Protein 3CZ1 (pdb70)

Nearest PDB structures (foldseek):
  3cz2-assembly1_A  TM=1.005E+00  e=1.741E-18  Apis mellifera
  3d77-assembly1_A  TM=8.834E-01  e=4.240E-16  Apis mellifera
  2h8v-assembly1_A  TM=8.726E-01  e=9.152E-16  Apis mellifera
  3d78-assembly2_A  TM=8.636E-01  e=1.421E-15  Apis mellifera
  3d78-assembly1_B  TM=8.725E-01  e=6.992E-15  Apis mellifera

Organism: Apis mellifera (NCBI:txid7460)

Foldseek 3Di:
DDDDDDDDDLLVVQLVVLLVVLVADPVLVVCVVVLHDDQDRSNLVSVVSSCVSQPQDDPFQAGDLVSVLVPDDPVCNVVSVVQCVVQDDFDDDGNSRSSVSSSVSSCVSPVPDDDDD/DDDDDDDVLVVQLVVLLVVQVADPVLVVCVVVVHADLDRSNLSSVLSSCVVQVQADPQLFGPVVSVLVVDDPVCNVVSVVLCVQQPPFDDDGNSRSSSSSSVSSCVSCVPDDDDD

Solvent-accessible surface area: 11689 Å² total; per-residue (Å²): 190,119,103,97,16,109,63,45,60,11,15,51,82,3,58,63,67,0,56,92,101,64,58,7,71,98,66,33,9,64,65,7,44,135,6,89,20,74,87,90,92,28,3,2,20,1,18,13,11,8,41,68,6,9,25,11,5,52,100,122,2,90,27,56,48,119,10,20,24,33,4,5,6,95,120,12,58,138,103,9,106,78,17,9,56,144,11,29,125,28,81,35,95,76,57,20,20,54,2,37,57,16,7,88,36,19,34,146,33,5,88,75,11,18,46,18,38,184,108,28,112,63,19,63,18,16,53,50,0,41,50,49,1,34,97,108,64,60,12,73,102,70,33,12,67,70,18,51,137,0,57,18,72,85,89,84,42,4,1,18,9,18,30,16,16,39,78,10,5,32,5,7,65,102,97,0,74,24,61,69,118,29,23,20,28,20,34,32,122,153,51,45,144,104,13,90,54,14,16,62,138,13,36,124,19,78,32,101,76,38,16,28,41,4,34,59,11,12,65,33,39,18,123,36,8,81,82,32,16,67,19,27

Radius of gyration: 18.13 Å; Cα contacts (8 Å, |Δi|>4): 332; chains: 2; bounding box: 36×42×51 Å

InterPro domains:
  IPR006170 Pheromone/general odorant binding protein [PF01395] (35-135)
  IPR006170 Pheromone/general odorant binding protein [SM00708] (41-137)
  IPR036728 Pheromone/general odorant binding protein superfamily [G3DSA:1.10.238.20] (30-144)
  IPR036728 Pheromone/general odorant binding protein superfamily [SSF47565] (29-143)

Structure (mmCIF, N/CA/C/O backbone):
data_3CZ1
#
_entry.id   3CZ1
#
_cell.length_a   35.413
_cell.length_b   75.652
_cell.length_c   84.101
_cell.angle_alpha   90.00
_cell.angle_beta   90.00
_cell.angle_gamma   90.00
#
_symmetry.space_group_name_H-M   'P 21 21 21'
#
loop_
_entity.id
_entity.type
_entity.pdbx_description
1 polymer 'Pheromone-binding protein ASP1'
2 non-polymer N-BUTYL-BENZENESULFONAMIDE
3 non-polymer GLYCEROL
4 non-polymer 'MAGNESIUM ION'
5 non-polymer 'CHLORIDE ION'
6 water water
#
loop_
_atom_site.group_PDB
_atom_site.id
_atom_site.type_symbol
_atom_site.label_atom_id
_atom_site.label_alt_id
_atom_site.label_comp_id
_atom_site.label_asym_id
_atom_site.label_entity_id
_atom_site.label_seq_id
_atom_site.pdbx_PDB_ins_code
_atom_site.Cartn_x
_atom_site.Cartn_y
_atom_site.Cartn_z
_atom_site.occupancy
_atom_site.B_iso_or_equiv
_atom_site.auth_seq_id
_atom_site.auth_comp_id
_atom_site.auth_asym_id
_atom_site.auth_atom_id
_atom_site.pdbx_PDB_model_num
ATOM 1 N N . ASP A 1 3 ? 38.986 -16.589 -37.925 1.00 20.00 3 ASP A N 1
ATOM 2 C CA . ASP A 1 3 ? 39.602 -17.128 -36.718 1.00 20.00 3 ASP A CA 1
ATOM 3 C C . ASP A 1 3 ? 39.261 -16.276 -35.499 1.00 20.00 3 ASP A C 1
ATOM 4 O O . ASP A 1 3 ? 39.002 -15.073 -35.616 1.00 31.22 3 ASP A O 1
ATOM 9 N N . TRP A 1 4 ? 39.277 -16.914 -34.341 1.00 30.30 4 TRP A N 1
ATOM 10 C CA . TRP A 1 4 ? 39.038 -16.240 -33.076 1.00 29.82 4 TRP A CA 1
ATOM 11 C C . TRP A 1 4 ? 40.072 -15.147 -32.841 1.00 29.37 4 TRP A C 1
ATOM 12 O O . TRP A 1 4 ? 41.249 -15.334 -33.131 1.00 29.17 4 TRP A O 1
ATOM 23 N N . VAL A 1 5 ? 39.627 -13.997 -32.339 1.00 28.33 5 VAL A N 1
ATOM 24 C CA . VAL A 1 5 ? 40.532 -12.946 -31.855 1.00 27.31 5 VAL A CA 1
ATOM 25 C C . VAL A 1 5 ? 40.046 -12.557 -30.468 1.00 26.08 5 VAL A C 1
ATOM 26 O O . VAL A 1 5 ? 38.837 -12.614 -30.194 1.00 26.35 5 VAL A O 1
ATOM 30 N N . PRO A 1 6 ? 40.962 -12.195 -29.563 1.00 24.86 6 PRO A N 1
ATOM 31 C CA . PRO A 1 6 ? 40.446 -11.912 -28.215 1.00 23.82 6 PRO A CA 1
ATOM 32 C C . PRO A 1 6 ? 39.562 -10.669 -28.186 1.00 22.70 6 PRO A C 1
ATOM 33 O O . PRO A 1 6 ? 39.983 -9.594 -28.602 1.00 22.01 6 PRO A O 1
ATOM 37 N N . PRO A 1 7 ? 38.305 -10.818 -27.729 1.00 21.11 7 PRO A N 1
ATOM 38 C CA . PRO A 1 7 ? 37.456 -9.641 -27.646 1.00 21.05 7 PRO A CA 1
ATOM 39 C C . PRO A 1 7 ? 37.776 -8.796 -26.434 1.00 19.94 7 PRO A C 1
ATOM 40 O O . PRO A 1 7 ? 38.376 -9.301 -25.467 1.00 21.86 7 PRO A O 1
ATOM 44 N N . GLU A 1 8 ? 37.366 -7.531 -26.466 1.00 19.02 8 GLU A N 1
ATOM 45 C CA . GLU A 1 8 ? 37.382 -6.711 -25.266 1.00 19.10 8 GLU A CA 1
ATOM 46 C C . GLU A 1 8 ? 36.207 -7.199 -24.428 1.00 18.15 8 GLU A C 1
ATOM 47 O O . GLU A 1 8 ? 35.074 -7.228 -24.911 1.00 17.52 8 GLU A O 1
ATOM 53 N N . VAL A 1 9 ? 36.492 -7.581 -23.192 1.00 17.91 9 VAL A N 1
ATOM 54 C CA . VAL A 1 9 ? 35.462 -8.130 -22.293 1.00 18.47 9 VAL A CA 1
ATOM 55 C C . VAL A 1 9 ? 34.911 -7.065 -21.385 1.00 18.40 9 VAL A C 1
ATOM 56 O O . VAL A 1 9 ? 35.680 -6.318 -20.734 1.00 19.36 9 VAL A O 1
ATOM 60 N N . PHE A 1 10 ? 33.581 -7.037 -21.309 1.00 19.13 10 PHE A N 1
ATOM 61 C CA . PHE A 1 10 ? 32.831 -6.112 -20.446 1.00 18.75 10 PHE A CA 1
ATOM 62 C C . PHE A 1 10 ? 31.946 -6.832 -19.434 1.00 18.73 10 PHE A C 1
ATOM 63 O O . PHE A 1 10 ? 30.996 -7.550 -19.815 1.00 17.88 10 PHE A O 1
ATOM 71 N N . ASP A 1 11 ? 32.263 -6.600 -18.157 1.00 18.28 11 ASP A N 1
ATOM 72 C CA . ASP A 1 11 ? 31.515 -7.130 -17.026 1.00 17.06 11 ASP A CA 1
ATOM 73 C C . ASP A 1 11 ? 30.332 -6.189 -16.865 1.00 15.78 11 ASP A C 1
ATOM 74 O O . ASP A 1 11 ? 30.509 -5.024 -16.543 1.00 14.93 11 ASP A O 1
ATOM 79 N N . LEU A 1 12 ? 29.133 -6.715 -17.112 1.00 14.77 12 LEU A N 1
ATOM 80 C CA . LEU A 1 12 ? 27.883 -5.938 -16.970 1.00 15.02 12 LEU A CA 1
ATOM 81 C C . LEU A 1 12 ? 27.786 -5.242 -15.620 1.00 14.40 12 LEU A C 1
ATOM 82 O O . LEU A 1 12 ? 27.415 -4.067 -15.566 1.00 14.93 12 LEU A O 1
ATOM 87 N N . VAL A 1 13 ? 28.074 -5.956 -14.529 1.00 14.33 13 VAL A N 1
ATOM 88 C CA . VAL A 1 13 ? 27.957 -5.352 -13.211 1.00 14.86 13 VAL A CA 1
ATOM 89 C C . VAL A 1 13 ? 28.919 -4.174 -13.085 1.00 14.32 13 VAL A C 1
ATOM 90 O O . VAL A 1 13 ? 28.526 -3.098 -12.658 1.00 14.27 13 VAL A O 1
ATOM 94 N N . ALA A 1 14 ? 30.169 -4.355 -13.504 1.00 14.31 14 ALA A N 1
ATOM 95 C CA . ALA A 1 14 ? 31.141 -3.274 -13.365 1.00 13.99 14 ALA A CA 1
ATOM 96 C C . ALA A 1 14 ? 30.743 -2.077 -14.218 1.00 14.21 14 ALA A C 1
ATOM 97 O O . ALA A 1 14 ? 30.854 -0.914 -13.791 1.00 14.06 14 ALA A O 1
ATOM 99 N N . GLU A 1 15 ? 30.282 -2.361 -15.430 1.00 14.08 15 GLU A N 1
ATOM 100 C CA . GLU A 1 15 ? 29.912 -1.295 -16.345 1.00 13.78 15 GLU A CA 1
ATOM 101 C C . GLU A 1 15 ? 28.689 -0.556 -15.824 1.00 13.07 15 GLU A C 1
ATOM 102 O O . GLU A 1 15 ? 28.618 0.674 -15.897 1.00 14.36 15 GLU A O 1
ATOM 108 N N . ASP A 1 16 ? 27.726 -1.309 -15.299 1.00 12.40 16 ASP A N 1
ATOM 109 C CA . ASP A 1 16 ? 26.503 -0.699 -14.776 1.00 12.61 16 ASP A CA 1
ATOM 110 C C . ASP A 1 16 ? 26.795 0.205 -13.575 1.00 12.38 16 ASP A C 1
ATOM 111 O O . ASP A 1 16 ? 26.257 1.293 -13.474 1.00 11.96 16 ASP A O 1
ATOM 116 N N . LYS A 1 17 ? 27.637 -0.258 -12.657 1.00 11.52 17 LYS A N 1
ATOM 117 C CA . LYS A 1 17 ? 28.011 0.578 -11.519 1.00 12.70 17 LYS A CA 1
ATOM 118 C C . LYS A 1 17 ? 28.708 1.851 -11.990 1.00 11.66 17 LYS A C 1
ATOM 119 O O . LYS A 1 17 ? 28.432 2.933 -11.479 1.00 12.43 17 LYS A O 1
ATOM 125 N N . ALA A 1 18 ? 29.657 1.737 -12.926 1.00 11.35 18 ALA A N 1
ATOM 126 C CA . ALA A 1 18 ? 30.346 2.930 -13.409 1.00 11.65 18 ALA A CA 1
ATOM 127 C C . ALA A 1 18 ? 29.375 3.896 -14.095 1.00 12.14 18 ALA A C 1
ATOM 128 O O . ALA A 1 18 ? 29.416 5.111 -13.888 1.00 13.45 18 ALA A O 1
ATOM 130 N N . ARG A 1 19 ? 28.525 3.364 -14.958 1.00 11.23 19 ARG A N 1
ATOM 131 C CA . ARG A 1 19 ? 27.510 4.216 -15.617 1.00 11.29 19 ARG A CA 1
ATOM 132 C C . ARG A 1 19 ? 26.560 4.904 -14.628 1.00 11.56 19 ARG A C 1
ATOM 133 O O . ARG A 1 19 ? 26.344 6.120 -14.663 1.00 12.07 19 ARG A O 1
ATOM 141 N N . CYS A 1 20 ? 25.980 4.109 -13.747 1.00 10.71 20 CYS A N 1
ATOM 142 C CA . CYS A 1 20 ? 25.021 4.631 -12.793 1.00 11.27 20 CYS A CA 1
ATOM 143 C C . CYS A 1 20 ? 25.657 5.661 -11.859 1.00 11.41 20 CYS A C 1
ATOM 144 O O . CYS A 1 20 ? 25.039 6.674 -11.533 1.00 10.93 20 CYS A O 1
ATOM 147 N N . MET A 1 21 ? 26.897 5.415 -11.434 1.00 11.83 21 MET A N 1
ATOM 148 C CA . MET A 1 21 ? 27.632 6.391 -10.615 1.00 12.32 21 MET A CA 1
ATOM 149 C C . MET A 1 21 ? 27.764 7.721 -11.344 1.00 12.85 21 MET A C 1
ATOM 150 O O . MET A 1 21 ? 27.522 8.797 -10.777 1.00 13.30 21 MET A O 1
ATOM 155 N N . SER A 1 22 ? 28.170 7.659 -12.608 1.00 12.75 22 SER A N 1
ATOM 156 C CA . SER A 1 22 ? 28.365 8.876 -13.386 1.00 13.42 22 SER A CA 1
ATOM 157 C C . SER A 1 22 ? 27.080 9.637 -13.591 1.00 13.40 22 SER A C 1
ATOM 158 O O . SER A 1 22 ? 27.058 10.876 -13.499 1.00 15.40 22 SER A O 1
ATOM 163 N N . GLU A 1 23 ? 25.995 8.905 -13.882 1.00 12.35 23 GLU A N 1
ATOM 164 C CA . GLU A 1 23 ? 24.727 9.525 -14.270 1.00 13.04 23 GLU A CA 1
ATOM 165 C C . GLU A 1 23 ? 23.973 10.098 -13.074 1.00 12.07 23 GLU A C 1
ATOM 166 O O . GLU A 1 23 ? 23.037 10.862 -13.257 1.00 14.11 23 GLU A O 1
ATOM 172 N N . HIS A 1 24 ? 24.370 9.754 -11.852 1.00 11.39 24 HIS A N 1
ATOM 173 C CA . HIS A 1 24 ? 23.650 10.231 -10.676 1.00 11.93 24 HIS A CA 1
ATOM 174 C C . HIS A 1 24 ? 24.510 10.953 -9.665 1.00 11.90 24 HIS A C 1
ATOM 175 O O . HIS A 1 24 ? 24.019 11.314 -8.606 1.00 13.56 24 HIS A O 1
ATOM 182 N N . GLY A 1 25 ? 25.757 11.251 -10.029 1.00 13.00 25 GLY A N 1
ATOM 183 C CA . GLY A 1 25 ? 26.616 12.047 -9.160 1.00 13.27 25 GLY A CA 1
ATOM 184 C C . GLY A 1 25 ? 27.055 11.370 -7.892 1.00 13.69 25 GLY A C 1
ATOM 185 O O . GLY A 1 25 ? 27.332 12.038 -6.907 1.00 16.30 25 GLY A O 1
ATOM 186 N N . THR A 1 26 ? 27.060 10.042 -7.889 1.00 12.97 26 THR A N 1
ATOM 187 C CA . THR A 1 26 ? 27.272 9.244 -6.690 1.00 13.38 26 THR A CA 1
ATOM 188 C C . THR A 1 26 ? 28.766 9.181 -6.377 1.00 14.91 26 THR A C 1
ATOM 189 O O . THR A 1 26 ? 29.551 9.033 -7.289 1.00 14.29 26 THR A O 1
ATOM 193 N N . THR A 1 27 ? 29.165 9.316 -5.111 1.00 15.96 27 THR A N 1
ATOM 194 C CA . THR A 1 27 ? 30.583 9.175 -4.775 1.00 16.69 27 THR A CA 1
ATOM 195 C C . THR A 1 27 ? 30.890 7.741 -4.421 1.00 17.07 27 THR A C 1
ATOM 196 O O . THR A 1 27 ? 29.974 6.989 -4.059 1.00 17.00 27 THR A O 1
ATOM 200 N N . GLN A 1 28 ? 32.168 7.364 -4.454 1.00 17.12 28 GLN A N 1
ATOM 201 C CA . GLN A 1 28 ? 32.568 6.013 -4.065 1.00 17.60 28 GLN A CA 1
ATOM 202 C C . GLN A 1 28 ? 32.190 5.714 -2.620 1.00 17.74 28 GLN A C 1
ATOM 203 O O . GLN A 1 28 ? 31.821 4.597 -2.295 1.00 17.92 28 GLN A O 1
ATOM 209 N N . ALA A 1 29 ? 32.307 6.699 -1.736 1.00 18.29 29 ALA A N 1
ATOM 210 C CA . ALA A 1 29 ? 31.912 6.519 -0.338 1.00 17.59 29 ALA A CA 1
ATOM 211 C C . ALA A 1 29 ? 30.452 6.121 -0.253 1.00 17.25 29 ALA A C 1
ATOM 212 O O . ALA A 1 29 ? 30.077 5.233 0.509 1.00 16.96 29 ALA A O 1
ATOM 214 N N . GLN A 1 30 ? 29.606 6.785 -1.039 1.00 16.55 30 GLN A N 1
ATOM 215 C CA . GLN A 1 30 ? 28.189 6.465 -1.063 1.00 16.68 30 GLN A CA 1
ATOM 216 C C . GLN A 1 30 ? 27.888 5.057 -1.568 1.00 16.55 30 GLN A C 1
ATOM 217 O O . GLN A 1 30 ? 27.039 4.345 -1.003 1.00 16.69 30 GLN A O 1
ATOM 223 N N . ILE A 1 31 ? 28.583 4.640 -2.615 1.00 16.27 31 ILE A N 1
ATOM 224 C CA . ILE A 1 31 ? 28.425 3.264 -3.114 1.00 16.61 31 ILE A CA 1
ATOM 225 C C . ILE A 1 31 ? 28.847 2.287 -2.042 1.00 15.85 31 ILE A C 1
ATOM 226 O O . ILE A 1 31 ? 28.196 1.278 -1.827 1.00 15.55 31 ILE A O 1
ATOM 231 N N . ASP A 1 32 ? 29.952 2.579 -1.348 1.00 15.18 32 ASP A N 1
ATOM 232 C CA . ASP A 1 32 ? 30.423 1.695 -0.291 1.00 15.69 32 ASP A CA 1
ATOM 233 C C . ASP A 1 32 ? 29.365 1.584 0.814 1.00 14.08 32 ASP A C 1
ATOM 234 O O . ASP A 1 32 ? 29.165 0.515 1.391 1.00 15.51 32 ASP A O 1
ATOM 239 N N . ASP A 1 33 ? 28.709 2.690 1.126 1.00 13.70 33 ASP A N 1
ATOM 240 C CA . ASP A 1 33 ? 27.641 2.682 2.111 1.00 14.24 33 ASP A CA 1
ATOM 241 C C . ASP A 1 33 ? 26.466 1.818 1.640 1.00 14.74 33 ASP A C 1
ATOM 242 O O . ASP A 1 33 ? 25.952 1.060 2.427 1.00 14.71 33 ASP A O 1
ATOM 247 N N . VAL A 1 34 ? 26.054 1.967 0.377 1.00 14.49 34 VAL A N 1
ATOM 248 C CA . VAL A 1 34 ? 24.992 1.112 -0.202 1.00 15.87 34 VAL A CA 1
ATOM 249 C C . VAL A 1 34 ? 25.365 -0.355 -0.079 1.00 15.79 34 VAL A C 1
ATOM 250 O O . VAL A 1 34 ? 24.568 -1.182 0.349 1.00 16.96 34 VAL A O 1
ATOM 254 N N . ASP A 1 35 ? 26.606 -0.675 -0.400 1.00 15.17 35 ASP A N 1
ATOM 255 C CA . ASP A 1 35 ? 27.069 -2.061 -0.334 1.00 15.67 35 ASP A CA 1
ATOM 256 C C . ASP A 1 35 ? 27.024 -2.656 1.074 1.00 16.37 35 ASP A C 1
ATOM 257 O O . ASP A 1 35 ? 26.954 -3.883 1.205 1.00 17.34 35 ASP A O 1
ATOM 262 N N . LYS A 1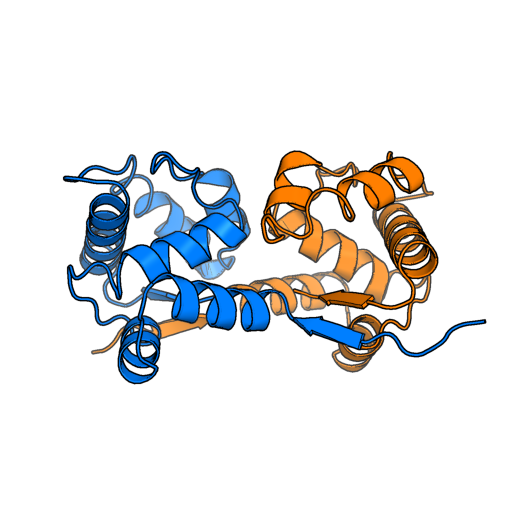 36 ? 27.072 -1.807 2.108 1.00 15.94 36 LYS A N 1
ATOM 263 C CA A LYS A 1 36 ? 26.975 -2.274 3.486 0.50 16.34 36 LYS A CA 1
ATOM 264 C CA B LYS A 1 36 ? 26.996 -2.228 3.505 0.50 16.11 36 LYS A CA 1
ATOM 265 C C . LYS A 1 36 ? 25.562 -2.176 4.049 1.00 15.74 36 LYS A C 1
ATOM 266 O O . LYS A 1 36 ? 25.323 -2.614 5.168 1.00 17.82 36 LYS A O 1
ATOM 277 N N . GLY A 1 37 ? 24.637 -1.589 3.285 1.00 15.27 37 GLY A N 1
ATOM 278 C CA . GLY A 1 37 ? 23.217 -1.493 3.698 1.00 16.15 37 GLY A CA 1
ATOM 279 C C . GLY A 1 37 ? 22.836 -0.188 4.362 1.00 16.00 37 GLY A C 1
ATOM 280 O O . GLY A 1 37 ? 21.766 -0.093 5.007 1.00 16.77 37 GLY A O 1
ATOM 281 N N . ASN A 1 38 ? 23.663 0.834 4.223 1.00 15.40 38 ASN A N 1
ATOM 282 C CA . ASN A 1 38 ? 23.390 2.110 4.920 1.00 16.59 38 ASN A CA 1
ATOM 283 C C . ASN A 1 38 ? 22.938 3.163 3.935 1.00 17.56 38 ASN A C 1
ATOM 284 O O . ASN A 1 38 ? 23.683 3.557 3.055 1.00 19.30 38 ASN A O 1
ATOM 289 N N . LEU A 1 39 ? 21.702 3.605 4.096 1.00 18.29 39 LEU A N 1
ATOM 290 C CA . LEU A 1 39 ? 21.059 4.410 3.085 1.00 18.79 39 LEU A CA 1
ATOM 291 C C . LEU A 1 39 ? 20.655 5.746 3.657 1.00 17.40 39 LEU A C 1
ATOM 292 O O . LEU A 1 39 ? 20.501 5.929 4.881 1.00 18.41 39 LEU A O 1
ATOM 297 N N . VAL A 1 40 ? 20.560 6.690 2.753 1.00 15.09 40 VAL A N 1
ATOM 298 C CA . VAL A 1 40 ? 19.972 7.969 3.001 1.00 13.45 40 VAL A CA 1
ATOM 299 C C . VAL A 1 40 ? 19.032 8.262 1.839 1.00 12.75 40 VAL A C 1
ATOM 300 O O . VAL A 1 40 ? 19.200 7.755 0.706 1.00 12.12 40 VAL A O 1
ATOM 304 N N . ASN A 1 41 ? 18.044 9.090 2.131 1.00 11.62 41 ASN A N 1
ATOM 305 C CA . ASN A 1 41 ? 17.009 9.472 1.131 1.00 11.48 41 ASN A CA 1
ATOM 306 C C . ASN A 1 41 ? 17.488 10.684 0.335 1.00 12.41 41 ASN A C 1
ATOM 307 O O . ASN A 1 41 ? 16.925 11.777 0.423 1.00 13.64 41 ASN A O 1
ATOM 312 N N . GLU A 1 42 ? 18.590 10.486 -0.382 1.00 11.58 42 GLU A N 1
ATOM 313 C CA . GLU A 1 42 ? 19.247 11.500 -1.243 1.00 12.47 42 GLU A CA 1
ATOM 314 C C . GLU A 1 42 ? 19.332 10.883 -2.633 1.00 11.43 42 GLU A C 1
ATOM 315 O O . GLU A 1 42 ? 19.785 9.753 -2.758 1.00 11.22 42 GLU A O 1
ATOM 321 N N . PRO A 1 43 ? 18.908 11.596 -3.686 1.00 11.67 43 PRO A N 1
ATOM 322 C CA A PRO A 1 43 ? 18.898 11.048 -5.032 0.50 12.17 43 PRO A CA 1
ATOM 323 C CA B PRO A 1 43 ? 18.880 11.008 -5.019 0.50 12.26 43 PRO A CA 1
ATOM 324 C C . PRO A 1 43 ? 20.218 10.478 -5.528 1.00 12.07 43 PRO A C 1
ATOM 325 O O . PRO A 1 43 ? 20.253 9.494 -6.269 1.00 11.00 43 PRO A O 1
ATOM 332 N N . SER A 1 44 ? 21.324 11.073 -5.122 1.00 12.29 44 SER A N 1
ATOM 333 C CA . SER A 1 44 ? 22.625 10.546 -5.552 1.00 14.01 44 SER A CA 1
ATOM 334 C C . SER A 1 44 ? 22.851 9.106 -5.091 1.00 14.57 44 SER A C 1
ATOM 335 O O . SER A 1 44 ? 23.653 8.342 -5.684 1.00 18.65 44 SER A O 1
ATOM 340 N N . ILE A 1 45 ? 22.147 8.725 -4.030 1.00 13.65 45 ILE A N 1
ATOM 341 C CA A ILE A 1 45 ? 22.162 7.346 -3.555 0.50 13.28 45 ILE A CA 1
ATOM 342 C CA B ILE A 1 45 ? 22.176 7.260 -3.607 0.50 13.41 45 ILE A CA 1
ATOM 343 C C . ILE A 1 45 ? 20.996 6.543 -4.121 1.00 12.02 45 ILE A C 1
ATOM 344 O O . ILE A 1 45 ? 21.189 5.461 -4.677 1.00 10.60 45 ILE A O 1
ATOM 353 N N . THR A 1 46 ? 19.788 7.077 -3.977 1.00 10.05 46 THR A N 1
ATOM 354 C CA . THR A 1 46 ? 18.567 6.316 -4.282 1.00 9.95 46 THR A CA 1
ATOM 355 C C . THR A 1 46 ? 18.340 6.148 -5.788 1.00 8.63 46 THR A C 1
ATOM 356 O O . THR A 1 46 ? 17.849 5.111 -6.216 1.00 9.38 46 THR A O 1
ATOM 360 N N . CYS A 1 47 ? 18.708 7.140 -6.583 1.00 9.08 47 CYS A N 1
ATOM 361 C CA . CYS A 1 47 ? 18.622 6.993 -8.045 1.00 9.48 47 CYS A CA 1
ATOM 362 C C . CYS A 1 47 ? 19.748 6.095 -8.571 1.00 9.51 47 CYS A C 1
ATOM 363 O O . CYS A 1 47 ? 19.570 5.456 -9.591 1.00 10.01 47 CYS A O 1
ATOM 366 N N . TYR A 1 48 ? 20.906 6.069 -7.917 1.00 9.35 48 TYR A N 1
ATOM 367 C CA . TYR A 1 48 ? 21.942 5.082 -8.223 1.00 9.14 48 TYR A CA 1
ATOM 368 C C . TYR A 1 48 ? 21.388 3.672 -7.997 1.00 8.85 48 TYR A C 1
ATOM 369 O O . TYR A 1 48 ? 21.496 2.809 -8.875 1.00 9.66 48 TYR A O 1
ATOM 378 N N . MET A 1 49 ? 20.756 3.435 -6.842 1.00 8.17 49 MET A N 1
ATOM 379 C CA . MET A 1 49 ? 20.177 2.092 -6.573 1.00 9.24 49 MET A CA 1
ATOM 380 C C . MET A 1 49 ? 19.101 1.754 -7.616 1.00 8.74 49 MET A C 1
ATOM 381 O O . MET A 1 49 ? 19.054 0.657 -8.129 1.00 8.86 49 MET A O 1
ATOM 386 N N . TYR A 1 50 ? 18.253 2.715 -7.933 1.00 8.27 50 TYR A N 1
ATOM 387 C CA . TYR A 1 50 ? 17.234 2.522 -8.949 1.00 8.43 50 TYR A CA 1
ATOM 388 C C . TYR A 1 50 ? 17.866 2.099 -10.261 1.00 8.11 50 TYR A C 1
ATOM 389 O O . TYR A 1 50 ? 17.445 1.134 -10.904 1.00 8.32 50 TYR A O 1
ATOM 398 N N . CYS A 1 51 ? 18.907 2.828 -10.650 1.00 7.77 51 CYS A N 1
ATOM 399 C CA . CYS A 1 51 ? 19.620 2.583 -11.900 1.00 8.54 51 CYS A CA 1
ATOM 400 C C . CYS A 1 51 ? 20.172 1.149 -11.942 1.00 8.96 51 CYS A C 1
ATOM 401 O O . CYS A 1 51 ? 20.081 0.492 -12.994 1.00 9.32 51 CYS A O 1
ATOM 404 N N . LEU A 1 52 ? 20.750 0.657 -10.839 1.00 8.65 52 LEU A N 1
ATOM 405 C CA . LEU A 1 52 ? 21.276 -0.715 -10.824 1.00 10.03 52 LEU A CA 1
ATOM 406 C C . LEU A 1 52 ? 20.149 -1.729 -10.941 1.00 9.44 52 LEU A C 1
ATOM 407 O O . LEU A 1 52 ? 20.282 -2.731 -11.637 1.00 11.51 52 LEU A O 1
ATOM 412 N N . LEU A 1 53 ? 19.037 -1.496 -10.240 1.00 8.90 53 LEU A N 1
ATOM 413 C CA . LEU A 1 53 ? 17.915 -2.410 -10.383 1.00 9.18 53 LEU A CA 1
ATOM 414 C C . LEU A 1 53 ? 17.396 -2.445 -11.812 1.00 7.88 53 LEU A C 1
ATOM 415 O O . LEU A 1 53 ? 17.057 -3.515 -12.358 1.00 8.08 53 LEU A O 1
ATOM 420 N N . GLU A 1 54 ? 17.252 -1.269 -12.422 1.00 8.09 54 GLU A N 1
ATOM 421 C CA . GLU A 1 54 ? 16.678 -1.170 -13.776 1.00 8.22 54 GLU A CA 1
ATOM 422 C C 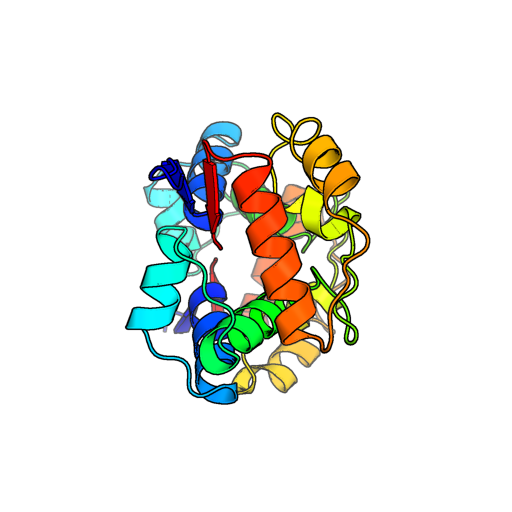. GLU A 1 54 ? 17.545 -1.901 -14.801 1.00 8.43 54 GLU A C 1
ATOM 423 O O . GLU A 1 54 ? 17.034 -2.470 -15.751 1.00 8.50 54 GLU A O 1
ATOM 429 N N . ALA A 1 55 ? 18.865 -1.885 -14.585 1.00 8.54 55 ALA A N 1
ATOM 430 C CA . ALA A 1 55 ? 19.838 -2.556 -15.459 1.00 8.32 55 ALA A CA 1
ATOM 431 C C . ALA A 1 55 ? 19.727 -4.076 -15.498 1.00 9.00 55 ALA A C 1
ATOM 432 O O . ALA A 1 55 ? 20.356 -4.719 -16.339 1.00 9.82 55 ALA A O 1
ATOM 434 N N . PHE A 1 56 ? 18.959 -4.652 -14.569 1.00 9.16 56 PHE A N 1
ATOM 435 C CA . PHE A 1 56 ? 18.648 -6.083 -14.564 1.00 9.84 56 PHE A CA 1
ATOM 436 C C . PHE A 1 56 ? 17.126 -6.346 -14.656 1.00 9.44 56 PHE A C 1
ATOM 437 O O . PHE A 1 56 ? 16.670 -7.450 -14.338 1.00 9.87 56 PHE A O 1
ATOM 445 N N . SER A 1 57 ? 16.374 -5.351 -15.129 1.00 9.07 57 SER A N 1
ATOM 446 C CA . SER A 1 57 ? 14.897 -5.444 -15.301 1.00 9.28 57 SER A CA 1
ATOM 447 C C . SER A 1 57 ? 14.128 -5.686 -14.015 1.00 9.24 57 SER A C 1
ATOM 448 O O . SER A 1 57 ? 12.989 -6.104 -14.057 1.00 10.44 57 SER A O 1
ATOM 451 N N . LEU A 1 58 ? 14.748 -5.398 -12.871 1.00 8.93 58 LEU A N 1
ATOM 452 C CA . LEU A 1 58 ? 14.069 -5.599 -11.590 1.00 9.05 58 LEU A CA 1
ATOM 453 C C . LEU A 1 58 ? 13.029 -4.516 -11.346 1.00 8.84 58 LEU A C 1
ATOM 454 O O . LEU A 1 58 ? 12.147 -4.686 -10.516 1.00 9.91 58 LEU A O 1
ATOM 459 N N . VAL A 1 59 ? 13.141 -3.409 -12.073 1.00 9.33 59 VAL A N 1
ATOM 460 C CA . VAL A 1 59 ? 12.085 -2.406 -12.109 1.00 8.89 59 VAL A CA 1
ATOM 461 C C . VAL A 1 59 ? 12.049 -1.691 -13.456 1.00 9.10 59 VAL A C 1
ATOM 462 O O . VAL A 1 59 ? 13.058 -1.615 -14.157 1.00 9.06 59 VAL A O 1
ATOM 466 N N . ASP A 1 60 ? 10.797 -1.139 -13.763 1.00 9.55 60 ASP A N 1
ATOM 467 C CA . ASP A 1 60 ? 10.646 -0.365 -14.989 1.00 9.26 60 ASP A CA 1
ATOM 468 C C . ASP A 1 60 ? 11.071 1.085 -14.781 1.00 10.25 60 ASP A C 1
ATOM 469 O O . ASP A 1 60 ? 11.725 1.415 -13.792 1.00 10.59 60 ASP A O 1
ATOM 474 N N . ASP A 1 61 ? 10.778 1.919 -15.769 1.00 10.24 61 ASP A N 1
ATOM 475 C CA . ASP A 1 61 ? 11.085 3.341 -15.672 1.00 10.57 61 ASP A CA 1
ATOM 476 C C . ASP A 1 61 ? 9.927 4.114 -15.049 1.00 10.28 61 ASP A C 1
ATOM 477 O O . ASP A 1 61 ? 9.849 5.337 -15.167 1.00 9.88 61 ASP A O 1
ATOM 482 N N . GLU A 1 62 ? 9.029 3.392 -14.386 1.00 10.23 62 GLU A N 1
ATOM 483 C CA . GLU A 1 62 ? 7.921 4.013 -13.679 1.00 10.83 62 GLU A CA 1
ATOM 484 C C . GLU A 1 62 ? 7.774 3.481 -12.253 1.00 10.65 62 GLU A C 1
ATOM 485 O O . GLU A 1 62 ? 6.703 3.589 -11.649 1.00 12.16 62 GLU A O 1
ATOM 491 N N . ALA A 1 63 ? 8.875 2.960 -11.706 1.00 9.84 63 ALA A N 1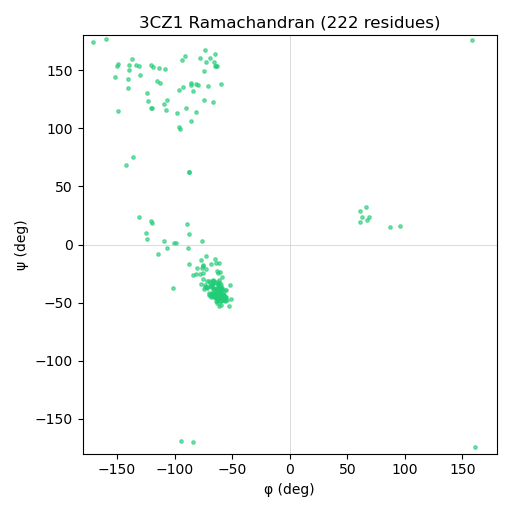
ATOM 492 C CA . ALA A 1 63 ? 8.954 2.439 -10.332 1.00 10.38 63 ALA A CA 1
ATOM 493 C C . ALA A 1 63 ? 8.138 1.188 -10.035 1.00 9.85 63 ALA A C 1
ATOM 494 O O . ALA A 1 63 ? 7.856 0.890 -8.881 1.00 10.87 63 ALA A O 1
ATOM 496 N N . ASN A 1 64 ? 7.785 0.435 -11.071 1.00 10.33 64 ASN A N 1
ATOM 497 C CA . ASN A 1 64 ? 7.140 -0.862 -10.876 1.00 9.87 64 ASN A CA 1
ATOM 498 C C . ASN A 1 64 ? 8.181 -1.956 -10.793 1.00 10.08 64 ASN A C 1
ATOM 499 O O . ASN A 1 64 ? 8.904 -2.190 -11.758 1.00 10.20 64 ASN A O 1
ATOM 504 N N . VAL A 1 65 ? 8.249 -2.625 -9.648 1.00 10.86 65 VAL A N 1
ATOM 505 C CA . VAL A 1 65 ? 9.215 -3.693 -9.428 1.00 11.37 65 VAL A CA 1
ATOM 506 C C . VAL A 1 65 ? 8.660 -5.005 -9.955 1.00 12.13 65 VAL A C 1
ATOM 507 O O . VAL A 1 65 ? 7.473 -5.275 -9.832 1.00 13.27 65 VAL A O 1
ATOM 511 N N . ASP A 1 66 ? 9.487 -5.815 -10.606 1.00 12.62 66 ASP A N 1
ATOM 512 C CA . ASP A 1 66 ? 9.070 -7.127 -11.066 1.00 13.50 66 ASP A CA 1
ATOM 513 C C . ASP A 1 66 ? 9.503 -8.159 -10.030 1.00 14.72 66 ASP A C 1
ATOM 514 O O . ASP A 1 66 ? 10.669 -8.558 -9.979 1.00 14.30 66 ASP A O 1
ATOM 519 N N . GLU A 1 67 ? 8.575 -8.612 -9.183 1.00 16.03 67 GLU A N 1
ATOM 520 C CA . GLU A 1 67 ? 8.938 -9.530 -8.090 1.00 16.58 67 GLU A CA 1
ATOM 521 C C . GLU A 1 67 ? 9.374 -10.888 -8.616 1.00 16.49 67 GLU A C 1
ATOM 522 O O . GLU A 1 67 ? 10.216 -11.544 -8.004 1.00 16.73 67 GLU A O 1
ATOM 528 N N . ASP A 1 68 ? 8.815 -11.306 -9.744 1.00 16.41 68 ASP A N 1
ATOM 529 C CA . ASP A 1 68 ? 9.199 -12.610 -10.323 1.00 17.33 68 ASP A CA 1
ATOM 530 C C . ASP A 1 68 ? 10.664 -12.647 -10.783 1.00 16.33 68 ASP A C 1
ATOM 531 O O . ASP A 1 68 ? 11.391 -13.608 -10.491 1.00 17.75 68 ASP A O 1
ATOM 536 N N . ILE A 1 69 ? 11.122 -11.584 -11.443 1.00 15.37 69 ILE A N 1
ATOM 537 C CA . ILE A 1 69 ? 12.552 -11.496 -11.804 1.00 15.43 69 ILE A CA 1
ATOM 538 C C . ILE A 1 69 ? 13.408 -11.466 -10.557 1.00 15.30 69 ILE A C 1
ATOM 539 O O . ILE A 1 69 ? 14.411 -12.163 -10.485 1.00 15.37 69 ILE A O 1
ATOM 544 N N . MET A 1 70 ? 12.977 -10.731 -9.525 1.00 16.89 70 MET A N 1
ATOM 545 C CA . MET A 1 70 ? 13.761 -10.631 -8.288 1.00 17.96 70 MET A CA 1
ATOM 546 C C . MET A 1 70 ? 13.927 -11.983 -7.605 1.00 18.17 70 MET A C 1
ATOM 547 O O . MET A 1 70 ? 15.009 -12.325 -7.170 1.00 18.15 70 MET A O 1
ATOM 556 N N . LEU A 1 71 ? 12.829 -12.716 -7.483 1.00 19.88 71 LEU A N 1
ATOM 557 C CA . LEU A 1 71 ? 12.840 -13.973 -6.757 1.00 20.76 71 LEU A CA 1
ATOM 558 C C . LEU A 1 71 ? 13.781 -14.974 -7.405 1.00 21.05 71 LEU A C 1
ATOM 559 O O . LEU A 1 71 ? 14.475 -15.710 -6.692 1.00 22.92 71 LEU A O 1
ATOM 564 N N . GLY A 1 72 ? 13.868 -14.955 -8.739 1.00 20.65 72 GLY A N 1
ATOM 565 C CA . GLY A 1 72 ? 14.808 -15.817 -9.471 1.00 20.09 72 GLY A CA 1
ATOM 566 C C . GLY A 1 72 ? 16.282 -15.617 -9.163 1.00 20.05 72 GLY A C 1
ATOM 567 O O . GLY A 1 72 ? 17.070 -16.570 -9.210 1.00 19.79 72 GLY A O 1
ATOM 568 N N . LEU A 1 73 ? 16.670 -14.379 -8.853 1.00 19.02 73 LEU A N 1
ATOM 569 C CA . LEU A 1 73 ? 18.050 -14.058 -8.481 1.00 18.74 73 LEU A CA 1
ATOM 570 C C . LEU A 1 73 ? 18.436 -14.412 -7.060 1.00 18.27 73 LEU A C 1
ATOM 571 O O . LEU A 1 73 ? 19.604 -14.579 -6.772 1.00 18.82 73 LEU A O 1
ATOM 576 N N . LEU A 1 74 ? 17.476 -14.480 -6.146 1.00 18.99 74 LEU A N 1
ATOM 577 C CA . LEU A 1 74 ? 17.809 -14.752 -4.738 1.00 18.65 74 LEU A CA 1
ATOM 578 C C . LEU A 1 74 ? 18.190 -16.212 -4.509 1.00 18.38 74 LEU A C 1
ATOM 579 O O . LEU A 1 74 ? 17.717 -17.093 -5.211 1.00 17.58 74 LEU A O 1
ATOM 584 N N . PRO A 1 75 ? 19.074 -16.476 -3.539 1.00 18.33 75 PRO A N 1
ATOM 585 C CA . PRO A 1 75 ? 19.523 -17.829 -3.256 1.00 19.48 75 PRO A CA 1
ATOM 586 C C . PRO A 1 75 ? 18.448 -18.689 -2.651 1.00 19.60 75 PRO A C 1
ATOM 587 O O . PRO A 1 75 ? 17.486 -18.167 -2.059 1.00 19.26 75 PRO A O 1
ATOM 591 N N . ASP A 1 76 ? 18.643 -19.997 -2.748 1.00 19.87 76 ASP A N 1
ATOM 592 C CA . ASP A 1 76 ? 17.644 -20.972 -2.313 1.00 21.07 76 ASP A CA 1
ATOM 593 C C . ASP A 1 76 ? 17.300 -20.812 -0.858 1.00 21.90 76 ASP A C 1
ATOM 594 O O . ASP A 1 76 ? 16.116 -20.882 -0.509 1.00 23.20 76 ASP A O 1
ATOM 599 N N . GLN A 1 77 ? 18.312 -20.601 -0.015 1.00 21.73 77 GLN A N 1
ATOM 600 C CA . GLN A 1 77 ? 18.076 -20.597 1.440 1.00 22.62 77 GLN A CA 1
ATOM 601 C C . GLN A 1 77 ? 17.342 -19.357 1.916 1.00 23.16 77 GLN A C 1
ATOM 602 O O . GLN A 1 77 ? 16.930 -19.321 3.082 1.00 24.68 77 GLN A O 1
ATOM 608 N N . LEU A 1 78 ? 17.169 -18.348 1.046 1.00 22.13 78 LEU A N 1
ATOM 609 C CA . LEU A 1 78 ? 16.405 -17.131 1.386 1.00 21.26 78 LEU A CA 1
ATOM 610 C C . LEU A 1 78 ? 15.038 -16.997 0.665 1.00 20.79 78 LEU A C 1
ATOM 611 O O . LEU A 1 78 ? 14.334 -16.011 0.816 1.00 20.25 78 LEU A O 1
ATOM 616 N N . GLN A 1 79 ? 14.667 -17.995 -0.120 1.00 19.66 79 GLN A N 1
ATOM 617 C CA . GLN A 1 79 ? 13.427 -17.930 -0.878 1.00 18.89 79 GLN A CA 1
ATOM 618 C C . GLN A 1 79 ? 12.194 -17.699 -0.041 1.00 16.94 79 GLN A C 1
ATOM 619 O O . GLN A 1 79 ? 11.382 -16.847 -0.396 1.00 17.76 79 GLN A O 1
ATOM 625 N N . GLU A 1 80 ? 12.035 -18.471 1.037 1.00 15.93 80 GLU A N 1
ATOM 626 C CA . GLU A 1 80 ? 10.811 -18.346 1.852 1.00 15.97 80 GLU A CA 1
ATOM 627 C C . GLU A 1 80 ? 10.778 -16.959 2.512 1.00 14.91 80 GLU A C 1
ATOM 628 O O . GLU A 1 80 ? 9.746 -16.286 2.494 1.00 15.41 80 GLU A O 1
ATOM 634 N N . ARG A 1 81 ? 11.899 -16.517 3.071 1.00 14.41 81 ARG A N 1
ATOM 635 C CA . ARG A 1 81 ? 11.944 -15.205 3.711 1.00 14.88 81 ARG A CA 1
ATOM 636 C C . ARG A 1 81 ? 11.738 -14.108 2.683 1.00 14.98 81 ARG A C 1
ATOM 637 O O . ARG A 1 81 ? 10.986 -13.149 2.896 1.00 14.46 81 ARG A O 1
ATOM 645 N N . ALA A 1 82 ? 12.429 -14.236 1.554 1.00 16.56 82 ALA A N 1
ATOM 646 C CA . ALA A 1 82 ? 12.286 -13.218 0.503 1.00 17.36 82 ALA A CA 1
ATOM 647 C C . ALA A 1 82 ? 10.863 -13.086 -0.021 1.00 17.75 82 ALA A C 1
ATOM 648 O O . ALA A 1 82 ? 10.366 -11.977 -0.231 1.00 18.14 82 ALA A O 1
ATOM 650 N N . GLN A 1 83 ? 10.185 -14.204 -0.224 1.00 18.36 83 GLN A N 1
ATOM 651 C CA . GLN A 1 83 ? 8.771 -14.157 -0.643 1.00 18.24 83 GLN A CA 1
ATOM 652 C C . GLN A 1 83 ? 7.905 -13.384 0.355 1.00 17.97 83 GLN A C 1
ATOM 653 O O . GLN A 1 83 ? 7.031 -12.579 -0.005 1.00 18.32 83 GLN A O 1
ATOM 659 N N . SER A 1 84 ? 8.132 -13.651 1.635 1.00 16.32 84 SER A N 1
ATOM 660 C CA . SER A 1 84 ? 7.351 -12.989 2.665 1.00 16.17 84 SER A CA 1
ATOM 661 C C . SER A 1 84 ? 7.630 -11.484 2.757 1.00 15.63 84 SER A C 1
ATOM 662 O O . SER A 1 84 ? 6.697 -10.668 2.861 1.00 15.20 84 SER A O 1
ATOM 667 N N . VAL A 1 85 ? 8.909 -11.129 2.707 1.00 15.21 85 VAL A N 1
ATOM 668 C CA . VAL A 1 85 ? 9.315 -9.742 2.802 1.00 16.57 85 VAL A CA 1
ATOM 669 C C . VAL A 1 85 ? 8.788 -8.975 1.607 1.00 16.93 85 VAL A C 1
ATOM 670 O O . VAL A 1 85 ? 8.199 -7.908 1.746 1.00 15.91 85 VAL A O 1
ATOM 674 N N . MET A 1 86 ? 8.927 -9.529 0.412 1.00 18.44 86 MET A N 1
ATOM 675 C CA A MET A 1 86 ? 8.470 -8.808 -0.777 0.60 19.29 86 MET A CA 1
ATOM 676 C CA B MET A 1 86 ? 8.445 -8.811 -0.770 0.40 19.40 86 MET A CA 1
ATOM 677 C C . MET A 1 86 ? 6.924 -8.718 -0.813 1.00 19.71 86 MET A C 1
ATOM 678 O O . MET A 1 86 ? 6.348 -7.732 -1.304 1.00 21.54 86 MET A O 1
ATOM 687 N N . GLY A 1 87 ? 6.236 -9.708 -0.264 1.00 20.08 87 GLY A N 1
ATOM 688 C CA . GLY A 1 87 ? 4.776 -9.623 -0.153 1.00 20.25 87 GLY A CA 1
ATOM 689 C C . GLY A 1 87 ? 4.301 -8.463 0.718 1.00 21.00 87 GLY A C 1
ATOM 690 O O . GLY A 1 87 ? 3.242 -7.846 0.481 1.00 23.15 87 GLY A O 1
ATOM 691 N N . LYS A 1 88 ? 5.098 -8.171 1.736 1.00 20.33 88 LYS A N 1
ATOM 692 C CA . LYS A 1 88 ? 4.875 -7.063 2.648 1.00 19.95 88 LYS A CA 1
ATOM 693 C C . LYS A 1 88 ? 5.249 -5.684 2.080 1.00 19.16 88 LYS A C 1
ATOM 694 O O . LYS A 1 88 ? 4.618 -4.687 2.413 1.00 21.20 88 LYS A O 1
ATOM 700 N N . CYS A 1 89 ? 6.283 -5.626 1.241 1.00 16.83 89 CYS A N 1
ATOM 701 C CA . CYS A 1 89 ? 6.912 -4.365 0.863 1.00 16.17 89 CYS A CA 1
ATOM 702 C C . CYS A 1 89 ? 6.601 -3.910 -0.569 1.00 15.17 89 CYS A C 1
ATOM 703 O O . CYS A 1 89 ? 7.051 -2.863 -1.006 1.00 16.07 89 CYS A O 1
ATOM 706 N N . LEU A 1 90 ? 5.863 -4.710 -1.317 1.00 14.42 90 LEU A N 1
ATOM 707 C CA . LEU A 1 90 ? 5.437 -4.348 -2.660 1.00 15.05 90 LEU A CA 1
ATOM 708 C C . LEU A 1 90 ? 3.899 -4.305 -2.708 1.00 15.66 90 LEU A C 1
ATOM 709 O O . LEU A 1 90 ? 3.241 -5.008 -1.932 1.00 16.77 90 LEU A O 1
ATOM 714 N N . PRO A 1 91 ? 3.321 -3.496 -3.609 1.00 14.97 91 PRO A N 1
ATOM 715 C CA . PRO A 1 91 ? 4.026 -2.628 -4.559 1.00 14.54 91 PRO A CA 1
ATOM 716 C C . PRO A 1 91 ? 4.657 -1.396 -3.936 1.00 13.64 91 PRO A C 1
ATOM 717 O O . PRO A 1 91 ? 4.377 -1.052 -2.808 1.00 15.48 91 PRO A O 1
ATOM 721 N N . THR A 1 92 ? 5.523 -0.730 -4.696 1.00 12.38 92 THR A N 1
ATOM 722 C CA . THR A 1 92 ? 6.219 0.436 -4.193 1.00 12.72 92 THR A CA 1
ATOM 723 C C . THR A 1 92 ? 5.273 1.611 -3.915 1.00 13.00 92 THR A C 1
ATOM 724 O O . THR A 1 92 ? 4.156 1.716 -4.463 1.00 13.97 92 THR A O 1
ATOM 728 N N . SER A 1 93 ? 5.730 2.498 -3.043 1.00 13.42 93 SER A N 1
ATOM 729 C CA . SER A 1 93 ? 5.001 3.705 -2.713 1.00 14.41 93 SER A CA 1
ATOM 730 C C . SER A 1 93 ? 5.993 4.762 -2.300 1.00 13.01 93 SER A C 1
ATOM 731 O O . SER A 1 93 ? 7.027 4.464 -1.687 1.00 12.94 93 SER A O 1
ATOM 736 N N . GLY A 1 94 ? 5.705 6.011 -2.654 1.00 12.64 94 GLY A N 1
ATOM 737 C CA . GLY A 1 94 ? 6.628 7.089 -2.363 1.00 12.88 94 GLY A CA 1
ATOM 738 C C . GLY A 1 94 ? 6.379 8.315 -3.206 1.00 13.13 94 GLY A C 1
ATOM 739 O O . GLY A 1 94 ? 5.408 8.355 -3.983 1.00 14.60 94 GLY A O 1
ATOM 740 N N . SER A 1 95 ? 7.262 9.302 -3.068 1.00 12.98 95 SER A N 1
ATOM 741 C CA . SER A 1 95 ? 7.032 10.656 -3.591 1.00 13.98 95 SER A CA 1
ATOM 742 C C . SER A 1 95 ? 7.479 10.848 -5.039 1.00 12.99 95 SER A C 1
ATOM 743 O O . SER A 1 95 ? 7.073 11.807 -5.693 1.00 14.85 95 SER A O 1
ATOM 746 N N . ASP A 1 96 ? 8.304 9.922 -5.521 1.00 11.53 96 ASP A N 1
ATOM 747 C CA . ASP A 1 96 ? 8.898 9.966 -6.850 1.00 10.63 96 ASP A CA 1
ATOM 748 C C . ASP A 1 96 ? 9.597 8.642 -7.139 1.00 9.54 96 ASP A C 1
ATOM 749 O O . ASP A 1 96 ? 9.637 7.775 -6.262 1.00 9.95 96 ASP A O 1
ATOM 754 N N . ASN A 1 97 ? 10.109 8.451 -8.366 1.00 8.78 97 ASN A N 1
ATOM 755 C CA . ASN A 1 97 ? 10.713 7.165 -8.709 1.00 8.90 97 ASN A CA 1
ATOM 756 C C . ASN A 1 97 ? 11.783 6.725 -7.700 1.00 9.25 97 ASN A C 1
ATOM 757 O O . ASN A 1 97 ? 11.782 5.603 -7.242 1.00 9.47 97 ASN A O 1
ATOM 762 N N . CYS A 1 98 ? 12.749 7.589 -7.434 1.00 9.75 98 CYS A N 1
ATOM 763 C CA . CYS A 1 98 ? 13.895 7.178 -6.609 1.00 9.18 98 CYS A CA 1
ATOM 764 C C . CYS A 1 98 ? 13.454 7.014 -5.148 1.00 9.40 98 CYS A C 1
ATOM 765 O O . CYS A 1 98 ? 13.975 6.137 -4.468 1.00 8.97 98 CYS A O 1
ATOM 768 N N . ASN A 1 99 ? 12.544 7.865 -4.642 1.00 9.29 99 ASN A N 1
ATOM 769 C CA . ASN A 1 99 ? 12.067 7.716 -3.256 1.00 9.42 99 ASN A CA 1
ATOM 770 C C . ASN A 1 99 ? 11.292 6.414 -3.065 1.00 9.44 99 ASN A C 1
ATOM 771 O O . ASN A 1 99 ? 11.329 5.826 -1.986 1.00 10.34 99 ASN A O 1
ATOM 776 N N . LYS A 1 100 ? 10.582 5.952 -4.098 1.00 9.86 100 LYS A N 1
ATOM 777 C CA . LYS A 1 100 ? 9.924 4.650 -4.013 1.00 9.95 100 LYS A CA 1
ATOM 778 C C . LYS A 1 100 ? 10.940 3.519 -3.732 1.00 9.51 100 LYS A C 1
ATOM 779 O O . LYS A 1 100 ? 10.678 2.567 -2.980 1.00 9.91 100 LYS A O 1
ATOM 785 N N . ILE A 1 101 ? 12.114 3.613 -4.352 1.00 9.47 101 ILE A N 1
ATOM 786 C CA . ILE A 1 101 ? 13.140 2.623 -4.149 1.00 9.56 101 ILE A CA 1
ATOM 787 C C . ILE A 1 101 ? 13.754 2.788 -2.746 1.00 10.02 101 ILE A C 1
ATOM 788 O O . ILE A 1 101 ? 14.074 1.780 -2.092 1.00 9.77 101 ILE A O 1
ATOM 797 N N . TYR A 1 102 ? 13.894 4.035 -2.269 1.00 9.92 102 TYR A N 1
ATOM 798 C CA . TYR A 1 102 ? 14.331 4.252 -0.886 1.00 10.32 102 TYR A CA 1
ATOM 799 C C . TYR A 1 102 ? 13.372 3.580 0.076 1.00 10.01 102 TYR A C 1
ATOM 800 O O . TYR A 1 102 ? 13.777 2.827 0.953 1.00 10.12 102 TYR A O 1
ATOM 809 N N . ASN A 1 103 ? 12.065 3.768 -0.133 1.00 9.96 103 ASN A N 1
ATOM 810 C CA . ASN A 1 103 ? 11.103 3.205 0.816 1.00 10.14 103 ASN A CA 1
ATOM 811 C C . ASN A 1 103 ? 11.101 1.690 0.753 1.00 10.07 103 ASN A C 1
ATOM 812 O O . ASN A 1 103 ? 10.882 1.021 1.772 1.00 10.71 103 ASN A O 1
ATOM 817 N N . LEU A 1 104 ? 11.312 1.128 -0.439 1.00 10.45 104 LEU A N 1
ATOM 818 C CA . LEU A 1 104 ? 11.392 -0.333 -0.596 1.00 10.47 104 LEU A CA 1
ATOM 819 C C . LEU A 1 104 ? 12.578 -0.860 0.193 1.00 10.79 104 LEU A C 1
ATOM 820 O O . LEU A 1 104 ? 12.466 -1.824 0.964 1.00 10.56 104 LEU A O 1
ATOM 825 N N . ALA A 1 105 ? 13.733 -0.247 -0.004 1.00 10.12 105 ALA A N 1
ATOM 826 C CA . ALA A 1 105 ? 14.916 -0.671 0.743 1.00 10.70 105 ALA A CA 1
ATOM 827 C C . ALA A 1 105 ? 14.672 -0.588 2.233 1.00 11.30 105 ALA A C 1
ATOM 828 O O . ALA A 1 105 ? 15.079 -1.484 2.965 1.00 12.56 105 ALA A O 1
ATOM 830 N N . LYS A 1 106 ? 14.050 0.499 2.704 1.00 11.40 106 LYS A N 1
ATOM 831 C CA . LYS A 1 106 ? 13.848 0.643 4.156 1.00 12.01 106 LYS A CA 1
ATOM 832 C C . LYS A 1 106 ? 12.855 -0.393 4.652 1.00 11.89 106 LYS A C 1
ATOM 833 O O . LYS A 1 106 ? 13.012 -0.916 5.773 1.00 12.72 106 LYS A O 1
ATOM 839 N N . CYS A 1 107 ? 11.846 -0.713 3.850 1.00 11.95 107 CYS A N 1
ATOM 840 C CA . CYS A 1 107 ? 10.867 -1.729 4.259 1.00 12.00 107 CYS A CA 1
ATOM 841 C C . CYS A 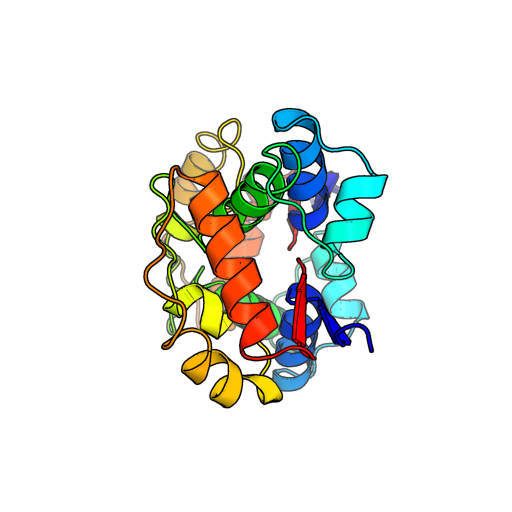1 107 ? 11.511 -3.103 4.380 1.00 12.26 107 CYS A C 1
ATOM 842 O O . CYS A 1 107 ? 11.247 -3.844 5.330 1.00 12.96 107 CYS A O 1
ATOM 845 N N . VAL A 1 108 ? 12.345 -3.457 3.416 1.00 12.21 108 VAL A N 1
ATOM 846 C CA . VAL A 1 108 ? 13.044 -4.739 3.458 1.00 13.16 108 VAL A CA 1
ATOM 847 C C . VAL A 1 108 ? 13.993 -4.826 4.643 1.00 13.21 108 VAL A C 1
ATOM 848 O O . VAL A 1 108 ? 14.096 -5.882 5.272 1.00 13.95 108 VAL A O 1
ATOM 852 N N . GLN A 1 109 ? 14.668 -3.725 4.960 1.00 12.26 109 GLN A N 1
ATOM 853 C CA . GLN A 1 109 ? 15.600 -3.705 6.106 1.00 12.56 109 GLN A CA 1
ATOM 854 C C . GLN A 1 109 ? 14.869 -3.794 7.432 1.00 12.47 109 GLN A C 1
ATOM 855 O O . GLN A 1 109 ? 15.375 -4.422 8.387 1.00 13.97 109 GLN A O 1
ATOM 861 N N . GLU A 1 110 ? 13.699 -3.181 7.527 1.00 12.38 110 GLU A N 1
ATOM 862 C CA . GLU A 1 110 ? 12.891 -3.277 8.750 1.00 12.83 110 GLU A CA 1
ATOM 863 C C . GLU A 1 110 ? 12.381 -4.709 8.928 1.00 12.31 110 GLU A C 1
ATOM 864 O O . GLU A 1 110 ? 12.353 -5.252 10.035 1.00 13.52 110 GLU A O 1
ATOM 870 N N . SER A 1 111 ? 11.937 -5.319 7.838 1.00 11.24 111 SER A N 1
ATOM 871 C CA . SER A 1 111 ? 11.380 -6.665 7.887 1.00 11.58 111 SER A CA 1
ATOM 872 C C . SER A 1 111 ? 12.409 -7.761 8.134 1.00 11.48 111 SER A C 1
ATOM 873 O O . SER A 1 111 ? 12.096 -8.773 8.757 1.00 10.64 111 SER A O 1
ATOM 878 N N . ALA A 1 112 ? 13.594 -7.602 7.547 1.00 11.11 112 ALA A N 1
ATOM 879 C CA . ALA A 1 112 ? 14.679 -8.584 7.606 1.00 11.45 112 ALA A CA 1
ATOM 880 C C . ALA A 1 112 ? 16.001 -7.844 7.876 1.00 11.17 112 ALA A C 1
ATOM 881 O O . ALA A 1 112 ? 16.809 -7.638 6.960 1.00 12.03 112 ALA A O 1
ATOM 883 N N . PRO A 1 113 ? 16.212 -7.400 9.124 1.00 11.00 113 PRO A N 1
ATOM 884 C CA . PRO A 1 113 ? 17.381 -6.559 9.427 1.00 11.87 113 PRO A CA 1
ATOM 885 C C . PRO A 1 113 ? 18.738 -7.190 9.191 1.00 12.19 113 PRO A C 1
ATOM 886 O O . PRO A 1 113 ? 19.732 -6.445 9.177 1.00 14.83 113 PRO A O 1
ATOM 890 N N . ASP A 1 114 ? 18.785 -8.510 9.060 1.00 11.60 114 ASP A N 1
ATOM 891 C CA . ASP A 1 114 ? 20.029 -9.263 8.914 1.00 11.80 114 ASP A CA 1
ATOM 892 C C . ASP A 1 114 ? 20.390 -9.640 7.479 1.00 12.55 114 ASP A C 1
ATOM 893 O O . ASP A 1 114 ? 21.420 -10.294 7.253 1.00 13.43 114 ASP A O 1
ATOM 898 N N . VAL A 1 115 ? 19.556 -9.220 6.526 1.00 13.00 115 VAL A N 1
ATOM 899 C CA . VAL A 1 115 ? 19.706 -9.603 5.114 1.00 13.27 115 VAL A CA 1
ATOM 900 C C . VAL A 1 115 ? 19.834 -8.370 4.229 1.00 13.23 115 VAL A C 1
ATOM 901 O O . VAL A 1 115 ? 18.994 -7.499 4.271 1.00 13.73 115 VAL A O 1
ATOM 905 N N . TRP A 1 116 ? 20.908 -8.275 3.448 1.00 13.04 116 TRP A N 1
ATOM 906 C CA . TRP A 1 116 ? 21.047 -7.209 2.476 1.00 14.14 116 TRP A CA 1
ATOM 907 C C . TRP A 1 116 ? 21.661 -7.801 1.218 1.00 15.78 116 TRP A C 1
ATOM 908 O O . TRP A 1 116 ? 22.626 -8.512 1.279 1.00 16.43 116 TRP A O 1
ATOM 919 N N . PHE A 1 117 ? 21.109 -7.465 0.059 1.00 18.42 117 PHE A N 1
ATOM 920 C CA . PHE A 1 117 ? 21.559 -8.046 -1.206 1.00 19.90 117 PHE A CA 1
ATOM 921 C C . PHE A 1 117 ? 22.154 -6.936 -2.051 1.00 20.20 117 PHE A C 1
ATOM 922 O O . PHE A 1 117 ? 21.649 -5.806 -2.061 1.00 20.12 117 PHE A O 1
ATOM 937 N N . VAL A 1 118 ? 23.246 -7.258 -2.736 1.00 20.57 118 VAL A N 1
ATOM 938 C CA . VAL A 1 118 ? 23.961 -6.316 -3.591 1.00 21.25 118 VAL A CA 1
ATOM 939 C C . VAL A 1 118 ? 24.233 -6.953 -4.960 1.00 21.39 118 VAL A C 1
ATOM 940 O O . VAL A 1 118 ? 24.316 -8.177 -5.043 1.00 20.98 118 VAL A O 1
ATOM 944 N N . ILE A 1 119 ? 24.366 -6.133 -5.997 0.50 22.23 119 ILE A N 1
ATOM 945 C CA . ILE A 1 119 ? 24.797 -6.615 -7.304 0.50 23.06 119 ILE A CA 1
ATOM 946 C C . ILE A 1 119 ? 26.065 -7.455 -7.192 0.50 23.89 119 ILE A C 1
ATOM 947 O O . ILE A 1 119 ? 27.135 -6.941 -6.864 0.50 24.96 119 ILE A O 1
ATOM 953 N N . VAL B 1 5 ? 23.684 -5.085 14.805 1.00 26.64 5 VAL B N 1
ATOM 954 C CA . VAL B 1 5 ? 24.719 -5.803 14.006 1.00 25.36 5 VAL B CA 1
ATOM 955 C C . VAL B 1 5 ? 24.442 -5.546 12.523 1.00 25.60 5 VAL B C 1
ATOM 956 O O . VAL B 1 5 ? 23.291 -5.636 12.071 1.00 26.74 5 VAL B O 1
ATOM 960 N N . PRO B 1 6 ? 25.491 -5.223 11.753 1.00 24.91 6 PRO B N 1
ATOM 961 C CA . PRO B 1 6 ? 25.181 -4.951 10.349 1.00 23.66 6 PRO B CA 1
ATOM 962 C C . PRO B 1 6 ? 24.616 -6.194 9.661 1.00 22.19 6 PRO B C 1
ATOM 963 O O . PRO B 1 6 ? 24.901 -7.323 10.072 1.00 21.62 6 PRO B O 1
ATOM 967 N N . PRO B 1 7 ? 23.816 -5.995 8.608 1.00 19.94 7 PRO B N 1
ATOM 968 C CA . PRO B 1 7 ? 23.260 -7.139 7.936 1.00 19.90 7 PRO B CA 1
ATOM 969 C C . PRO B 1 7 ? 24.333 -7.966 7.288 1.00 19.33 7 PRO B C 1
ATOM 970 O O . PRO B 1 7 ? 25.397 -7.424 6.929 1.00 20.96 7 PRO B O 1
ATOM 974 N N . GLU B 1 8 ? 24.075 -9.255 7.118 1.00 19.34 8 GLU B N 1
ATOM 975 C CA . GLU B 1 8 ? 24.900 -10.070 6.252 1.00 19.57 8 GLU B CA 1
ATOM 976 C C . GLU B 1 8 ? 24.613 -9.637 4.830 1.00 18.77 8 GLU B C 1
ATOM 977 O O . GLU B 1 8 ? 23.458 -9.428 4.486 1.00 18.26 8 GLU B O 1
ATOM 983 N N . VAL B 1 9 ? 25.667 -9.491 4.012 1.00 18.45 9 VAL B N 1
ATOM 984 C CA . VAL B 1 9 ? 25.534 -8.983 2.653 1.00 18.75 9 VAL B CA 1
ATOM 985 C C . VAL B 1 9 ? 25.716 -10.129 1.670 1.00 19.18 9 VAL B C 1
ATOM 986 O O . VAL B 1 9 ? 26.738 -10.834 1.717 1.00 21.86 9 VAL B O 1
ATOM 990 N N . PHE B 1 10 ? 24.728 -10.312 0.807 1.00 18.89 10 PHE B N 1
ATOM 991 C CA . PHE B 1 10 ? 24.687 -11.400 -0.173 1.00 19.03 10 PHE B CA 1
ATOM 992 C C . PHE B 1 10 ? 24.897 -10.797 -1.567 1.00 19.75 10 PHE B C 1
ATOM 993 O O . PHE B 1 10 ? 24.101 -9.955 -1.988 1.00 20.50 10 PHE B O 1
ATOM 1001 N N . ASP B 1 11 ? 25.946 -11.250 -2.266 1.00 19.52 11 ASP B N 1
ATOM 1002 C CA . ASP B 1 11 ? 26.264 -10.833 -3.641 1.00 18.71 11 ASP B CA 1
ATOM 1003 C C . ASP B 1 11 ? 25.449 -11.728 -4.557 1.00 17.60 11 ASP B C 1
ATOM 1004 O O . ASP B 1 11 ? 25.745 -12.914 -4.678 1.00 16.66 11 ASP B O 1
ATOM 1009 N N . LEU B 1 12 ? 24.398 -11.171 -5.153 1.00 17.75 12 LEU B N 1
ATOM 1010 C CA . LEU B 1 12 ? 23.393 -11.947 -5.897 1.00 17.60 12 LEU B CA 1
ATOM 1011 C C . LEU B 1 12 ? 24.025 -12.648 -7.081 1.00 16.87 12 LEU B C 1
ATOM 1012 O O . LEU B 1 12 ? 23.723 -13.788 -7.375 1.00 17.69 12 LEU B O 1
ATOM 1017 N N . VAL B 1 13 ? 24.899 -11.957 -7.789 1.00 16.99 13 VAL B N 1
ATOM 1018 C CA . VAL B 1 13 ? 25.535 -12.553 -8.958 1.00 16.37 13 VAL B CA 1
ATOM 1019 C C . VAL B 1 13 ? 26.436 -13.741 -8.553 1.00 15.40 13 VAL B C 1
ATOM 1020 O O . VAL B 1 13 ? 26.352 -14.832 -9.140 1.00 15.57 13 VAL B O 1
ATOM 1024 N N . ALA B 1 14 ? 27.236 -13.562 -7.503 1.00 14.34 14 ALA B N 1
ATOM 1025 C CA . ALA B 1 14 ? 28.058 -14.640 -6.964 1.00 13.75 14 ALA B CA 1
ATOM 1026 C C . ALA B 1 14 ? 27.204 -15.839 -6.542 1.00 12.70 14 ALA B C 1
ATOM 1027 O O . ALA B 1 14 ? 27.554 -16.987 -6.776 1.00 13.62 14 ALA B O 1
ATOM 1029 N N . GLU B 1 15 ? 26.080 -15.575 -5.876 1.00 12.13 15 GLU B N 1
ATOM 1030 C CA . GLU B 1 15 ? 25.191 -16.655 -5.465 1.00 11.99 15 GLU B CA 1
ATOM 1031 C C . GLU B 1 15 ? 24.590 -17.407 -6.644 1.00 11.60 15 GLU B C 1
ATOM 1032 O O . GLU B 1 15 ? 24.448 -18.635 -6.608 1.00 11.54 15 GLU B O 1
ATOM 1038 N N . ASP B 1 16 ? 24.166 -16.655 -7.661 1.00 12.37 16 ASP B N 1
ATOM 1039 C CA . ASP B 1 16 ? 23.531 -17.275 -8.820 1.00 12.38 16 ASP B CA 1
ATOM 1040 C C . ASP B 1 16 ? 24.532 -18.122 -9.601 1.00 11.91 16 ASP B C 1
ATOM 1041 O O . ASP B 1 16 ? 24.206 -19.220 -10.041 1.00 11.28 16 ASP B O 1
ATOM 1046 N N . LYS B 1 17 ? 25.723 -17.596 -9.782 1.00 11.37 17 LYS B N 1
ATOM 1047 C CA . LYS B 1 17 ? 26.759 -18.384 -10.398 1.00 11.46 17 LYS B CA 1
ATOM 1048 C C . LYS B 1 17 ? 27.098 -19.653 -9.621 1.00 10.81 17 LYS B C 1
ATOM 1049 O O . LYS B 1 17 ? 27.229 -20.693 -10.178 1.00 10.26 17 LYS B O 1
ATOM 1055 N N . ALA B 1 18 ? 27.255 -19.506 -8.308 1.00 10.30 18 ALA B N 1
ATOM 1056 C CA . ALA B 1 18 ? 27.562 -20.654 -7.459 1.00 10.60 18 ALA B CA 1
ATOM 1057 C C . ALA B 1 18 ? 26.535 -21.775 -7.545 1.00 10.40 18 ALA B C 1
ATOM 1058 O O . ALA B 1 18 ? 26.892 -22.945 -7.641 1.00 11.71 18 ALA B O 1
ATOM 1060 N N . ARG B 1 19 ? 25.260 -21.381 -7.518 1.00 9.77 19 ARG B N 1
ATOM 1061 C CA 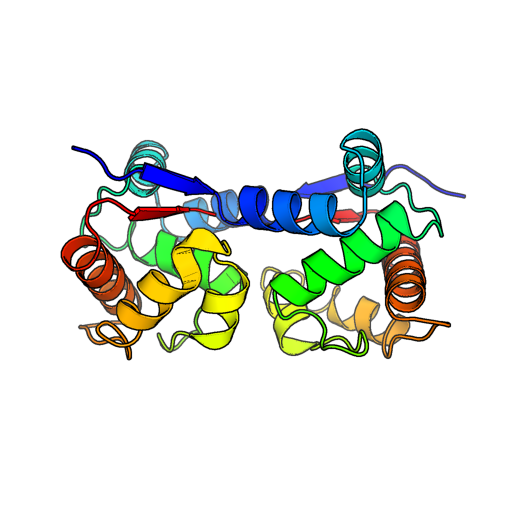. ARG B 1 19 ? 24.181 -22.329 -7.623 1.00 9.61 19 ARG B CA 1
ATOM 1062 C C . ARG B 1 19 ? 24.196 -23.047 -8.970 1.00 9.94 19 ARG B C 1
ATOM 1063 O O . ARG B 1 19 ? 24.043 -24.269 -9.055 1.00 10.75 19 ARG B O 1
ATOM 1071 N N . CYS B 1 20 ? 24.373 -22.286 -10.042 1.00 9.46 20 CYS B N 1
ATOM 1072 C CA . CYS B 1 20 ? 24.379 -22.891 -11.371 1.00 9.61 20 CYS B CA 1
ATOM 1073 C C . CYS B 1 20 ? 25.567 -23.833 -11.552 1.00 9.74 20 CYS B C 1
ATOM 1074 O O . CYS B 1 20 ? 25.452 -24.881 -12.170 1.00 9.97 20 CYS B O 1
ATOM 1077 N N . MET B 1 21 ? 26.719 -23.464 -11.019 1.00 8.82 21 MET B N 1
ATOM 1078 C CA . MET B 1 21 ? 27.885 -24.342 -11.146 1.00 10.33 21 MET B CA 1
ATOM 1079 C C . MET B 1 21 ? 27.638 -25.653 -10.430 1.00 9.99 21 MET B C 1
ATOM 1080 O O . MET B 1 21 ? 28.020 -26.718 -10.935 1.00 11.37 21 MET B O 1
ATOM 1089 N N . SER B 1 22 ? 27.068 -25.577 -9.221 1.00 9.85 22 SER B N 1
ATOM 1090 C CA . SER B 1 22 ? 26.860 -26.760 -8.404 1.00 11.20 22 SER B CA 1
ATOM 1091 C C . SER B 1 22 ? 25.841 -27.693 -9.024 1.00 11.52 22 SER B C 1
ATOM 1092 O O . SER B 1 22 ? 25.942 -28.920 -8.887 1.00 12.77 22 SER B O 1
ATOM 1097 N N . GLU B 1 23 ? 24.880 -27.138 -9.757 1.00 12.32 23 GLU B N 1
ATOM 1098 C CA . GLU B 1 23 ? 23.851 -27.945 -10.413 1.00 12.77 23 GLU B CA 1
ATOM 1099 C C . GLU B 1 23 ? 24.380 -28.729 -11.629 1.00 13.12 23 GLU B C 1
ATOM 1100 O O . GLU B 1 23 ? 23.778 -29.720 -12.050 1.00 15.81 23 GLU B O 1
ATOM 1106 N N . HIS B 1 24 ? 25.498 -28.284 -12.200 1.00 11.88 24 HIS B N 1
ATOM 1107 C CA . HIS B 1 24 ? 26.010 -28.846 -13.450 1.00 11.32 24 HIS B CA 1
ATOM 1108 C C . HIS B 1 24 ? 27.443 -29.364 -13.380 1.00 11.11 24 HIS B C 1
ATOM 1109 O O . HIS B 1 24 ? 27.979 -29.812 -14.384 1.00 11.50 24 HIS B O 1
ATOM 1116 N N . GLY B 1 25 ? 28.045 -29.356 -12.188 1.00 9.88 25 GLY B N 1
ATOM 1117 C CA . GLY B 1 25 ? 29.412 -29.836 -12.045 1.00 10.39 25 GLY B CA 1
ATOM 1118 C C . GLY B 1 25 ? 30.442 -28.977 -12.754 1.00 9.95 25 GLY B C 1
ATOM 1119 O O . GLY B 1 25 ? 31.476 -29.479 -13.211 1.00 12.36 25 GLY B O 1
ATOM 1120 N N . THR B 1 26 ? 30.178 -27.679 -12.814 1.00 9.85 26 THR B N 1
ATOM 1121 C CA . THR B 1 26 ? 30.999 -26.732 -13.566 1.00 8.98 26 THR B CA 1
ATOM 1122 C C . THR B 1 26 ? 32.159 -26.261 -12.724 1.00 10.47 26 THR B C 1
ATOM 1123 O O . THR B 1 26 ? 31.965 -25.976 -11.559 1.00 9.89 26 THR B O 1
ATOM 1127 N N . THR B 1 27 ? 33.346 -26.177 -13.320 1.00 9.50 27 THR B N 1
ATOM 1128 C CA . THR B 1 27 ? 34.529 -25.668 -12.600 1.00 10.34 27 THR B CA 1
ATOM 1129 C C . THR B 1 27 ? 34.778 -24.163 -12.799 1.00 11.46 27 THR B C 1
ATOM 1130 O O . THR B 1 27 ? 34.312 -23.552 -13.768 1.00 10.90 27 THR B O 1
ATOM 1134 N N . GLN B 1 28 ? 35.529 -23.567 -11.873 1.00 12.91 28 GLN B N 1
ATOM 1135 C CA . GLN B 1 28 ? 35.913 -22.172 -12.025 1.00 12.44 28 GLN B CA 1
ATOM 1136 C C . GLN B 1 28 ? 36.705 -21.982 -13.319 1.00 12.78 28 GLN B C 1
ATOM 1137 O O . GLN B 1 28 ? 36.569 -20.974 -14.001 1.00 13.21 28 GLN B O 1
ATOM 1143 N N . ALA B 1 29 ? 37.539 -22.949 -13.665 1.00 12.39 29 ALA B N 1
ATOM 1144 C CA . ALA B 1 29 ? 38.337 -22.813 -14.885 1.00 12.45 29 ALA B CA 1
ATOM 1145 C C . ALA B 1 29 ? 37.420 -22.671 -16.093 1.00 12.58 29 ALA B C 1
ATOM 1146 O O . ALA B 1 29 ? 37.715 -21.919 -17.010 1.00 13.03 29 ALA B O 1
ATOM 1148 N N . GLN B 1 30 ? 36.303 -23.402 -16.106 1.00 10.96 30 GLN B N 1
ATOM 1149 C CA . GLN B 1 30 ? 35.385 -23.347 -17.240 1.00 11.22 30 GLN B CA 1
ATOM 1150 C C . GLN B 1 30 ? 34.699 -22.011 -17.303 1.00 11.37 30 GLN B C 1
ATOM 1151 O O . GLN B 1 30 ? 34.517 -21.445 -18.398 1.00 11.49 30 GLN B O 1
ATOM 1157 N N . ILE B 1 31 ? 34.253 -21.509 -16.163 1.00 12.48 31 ILE B N 1
ATOM 1158 C CA . ILE B 1 31 ? 33.576 -20.207 -16.196 1.00 13.87 31 ILE B CA 1
ATOM 1159 C C . ILE B 1 31 ? 34.554 -19.087 -16.577 1.00 14.85 31 ILE B C 1
ATOM 1160 O O . ILE B 1 31 ? 34.194 -18.163 -17.305 1.00 15.38 31 ILE B O 1
ATOM 1165 N N . ASP B 1 32 ? 35.804 -19.216 -16.152 1.00 14.41 32 ASP B N 1
ATOM 1166 C CA . ASP B 1 32 ? 36.844 -18.252 -16.525 1.00 15.38 32 ASP B CA 1
ATOM 1167 C C . ASP B 1 32 ? 37.074 -18.278 -18.041 1.00 15.18 32 ASP B C 1
ATOM 1168 O O . ASP B 1 32 ? 37.309 -17.225 -18.642 1.00 16.26 32 ASP B O 1
ATOM 1173 N N . ASP B 1 33 ? 37.017 -19.456 -18.661 1.00 15.18 33 ASP B N 1
ATOM 1174 C CA . ASP B 1 33 ? 37.147 -19.601 -20.139 1.00 15.30 33 ASP B CA 1
ATOM 1175 C C . ASP B 1 33 ? 36.034 -18.820 -20.843 1.00 14.80 33 ASP B C 1
ATOM 1176 O O . ASP B 1 33 ? 36.277 -18.056 -21.787 1.00 15.10 33 ASP B O 1
ATOM 1181 N N . VAL B 1 34 ? 34.791 -19.007 -20.396 1.00 14.46 34 VAL B N 1
ATOM 1182 C CA . VAL B 1 34 ? 33.657 -18.323 -21.026 1.00 16.13 34 VAL B CA 1
ATOM 1183 C C . VAL B 1 34 ? 33.818 -16.813 -20.862 1.00 16.80 34 VAL B C 1
ATOM 1184 O O . VAL B 1 34 ? 33.542 -16.030 -21.796 1.00 17.36 34 VAL B O 1
ATOM 1188 N N . ASP B 1 35 ? 34.319 -16.397 -19.706 1.00 17.87 35 ASP B N 1
ATOM 1189 C CA . ASP B 1 35 ? 34.593 -14.968 -19.457 1.00 19.20 35 ASP B CA 1
ATOM 1190 C C . ASP B 1 35 ? 35.657 -14.353 -20.365 1.00 19.80 35 ASP B C 1
ATOM 1191 O O . ASP B 1 35 ? 35.663 -13.128 -20.551 1.00 21.71 35 ASP B O 1
ATOM 1196 N N . LYS B 1 36 ? 36.532 -15.171 -20.928 1.00 18.41 36 LYS B N 1
ATOM 1197 C CA . LYS B 1 36 ? 37.498 -14.700 -21.920 1.00 19.01 36 LYS B CA 1
ATOM 1198 C C . LYS B 1 36 ? 36.946 -14.763 -23.327 1.00 18.18 36 LYS B C 1
ATOM 1199 O O . LYS B 1 36 ? 37.627 -14.336 -24.264 1.00 19.34 36 LYS B O 1
ATOM 1205 N N . GLY B 1 37 ? 35.729 -15.279 -23.509 1.00 17.06 37 GLY B N 1
ATOM 1206 C CA . GLY B 1 37 ? 35.203 -15.490 -24.842 1.00 16.23 37 GLY B CA 1
ATOM 1207 C C . GLY B 1 37 ? 35.527 -16.803 -25.519 1.00 15.14 37 GLY B C 1
ATOM 1208 O O . GLY B 1 37 ? 35.312 -16.956 -26.732 1.00 16.46 37 GLY B O 1
ATOM 1209 N N . ASN B 1 38 ? 36.001 -17.784 -24.744 1.00 13.57 38 ASN B N 1
ATOM 1210 C CA . ASN B 1 38 ? 36.349 -19.094 -25.257 1.00 14.50 38 ASN B CA 1
ATOM 1211 C C . ASN B 1 38 ? 35.205 -20.053 -25.020 1.00 14.27 38 ASN B C 1
ATOM 1212 O O . ASN B 1 38 ? 34.886 -20.348 -23.884 1.00 16.24 38 ASN B O 1
ATOM 1217 N N . LEU B 1 39 ? 34.587 -20.501 -26.102 1.00 13.29 39 LEU B N 1
ATOM 1218 C CA . LEU B 1 39 ? 33.360 -21.297 -26.038 1.00 12.35 39 LEU B CA 1
ATOM 1219 C C . LEU B 1 39 ? 33.636 -22.730 -26.517 1.00 11.58 39 LEU B C 1
ATOM 1220 O O . LEU B 1 39 ? 34.350 -22.919 -27.515 1.00 13.47 39 LEU B O 1
ATOM 1225 N N . VAL B 1 40 ? 33.055 -23.712 -25.835 1.00 11.33 40 VAL B N 1
ATOM 1226 C CA . VAL B 1 40 ? 33.061 -25.113 -26.277 1.00 11.51 40 VAL B CA 1
ATOM 1227 C C . VAL B 1 40 ? 31.694 -25.749 -26.007 1.00 11.14 40 VAL B C 1
ATOM 1228 O O . VAL B 1 40 ? 30.995 -25.371 -25.065 1.00 11.40 40 VAL B O 1
ATOM 1232 N N . ASN B 1 41 ? 31.325 -26.707 -26.837 1.00 10.91 41 ASN B N 1
ATOM 1233 C CA . ASN B 1 41 ? 30.019 -27.374 -26.781 1.00 11.04 41 ASN B CA 1
ATOM 1234 C C . ASN B 1 41 ? 30.080 -28.551 -25.812 1.00 11.80 41 ASN B C 1
ATOM 1235 O O . ASN B 1 41 ? 29.916 -29.724 -26.210 1.00 12.38 41 ASN B O 1
ATOM 1240 N N . GLU B 1 42 ? 30.340 -28.235 -24.538 1.00 11.54 42 GLU B N 1
ATOM 1241 C CA . GLU B 1 42 ? 30.446 -29.230 -23.487 1.00 11.95 42 GLU B CA 1
ATOM 1242 C C . GLU B 1 42 ? 29.380 -28.930 -22.434 1.00 10.59 42 GLU B C 1
ATOM 1243 O O . GLU B 1 42 ? 29.408 -27.872 -21.821 1.00 8.88 42 GLU B O 1
ATOM 1249 N N . PRO B 1 43 ? 28.429 -29.846 -22.230 1.00 10.37 43 PRO B N 1
ATOM 1250 C CA . PRO B 1 43 ? 27.311 -29.586 -21.306 1.00 10.57 43 PRO B CA 1
ATOM 1251 C C . PRO B 1 43 ? 27.650 -29.106 -19.891 1.00 10.31 43 PRO B C 1
ATOM 1252 O O . PRO B 1 43 ? 26.909 -28.297 -19.340 1.00 9.70 43 PRO B O 1
ATOM 1256 N N . SER B 1 44 ? 28.750 -29.555 -19.293 1.00 10.78 44 SER B N 1
ATOM 1257 C CA . SER B 1 44 ? 29.082 -29.055 -17.981 1.00 10.53 44 SER B CA 1
ATOM 1258 C C . SER B 1 44 ? 29.254 -27.545 -17.939 1.00 10.66 44 SER B C 1
ATOM 1259 O O . SER B 1 44 ? 28.977 -26.949 -16.904 1.00 12.97 44 SER B O 1
ATOM 1262 N N . ILE B 1 45 ? 29.648 -26.919 -19.049 1.00 9.62 45 ILE B N 1
ATOM 1263 C CA . ILE B 1 45 ? 29.705 -25.463 -19.115 1.00 9.35 45 ILE B CA 1
ATOM 1264 C C . ILE B 1 45 ? 28.493 -24.861 -19.865 1.00 9.15 45 ILE B C 1
ATOM 1265 O O . ILE B 1 45 ? 27.984 -23.817 -19.462 1.00 8.26 45 ILE B O 1
ATOM 1270 N N . THR B 1 46 ? 28.007 -25.511 -20.925 1.00 8.35 46 THR B N 1
ATOM 1271 C CA . THR B 1 46 ? 26.914 -24.878 -21.666 1.00 8.47 46 THR B CA 1
ATOM 1272 C C . THR B 1 46 ? 25.616 -24.921 -20.860 1.00 9.07 46 THR B C 1
ATOM 1273 O O . THR B 1 46 ? 24.785 -23.998 -20.960 1.00 9.35 46 THR B O 1
ATOM 1277 N N . CYS B 1 47 ? 25.429 -25.971 -20.035 1.00 9.48 47 CYS B N 1
ATOM 1278 C CA . CYS B 1 47 ? 24.273 -26.011 -19.148 1.00 9.44 47 CYS B CA 1
ATOM 1279 C C . CYS B 1 47 ? 24.368 -24.984 -18.021 1.00 9.40 47 CYS B C 1
ATOM 1280 O O . CYS B 1 47 ? 23.354 -24.469 -17.566 1.00 9.43 47 CYS B O 1
ATOM 1283 N N . TYR B 1 48 ? 25.575 -24.681 -17.566 1.00 9.19 48 TYR B N 1
ATOM 1284 C CA . TYR B 1 48 ? 25.798 -23.555 -16.660 1.00 9.06 48 TYR B CA 1
ATOM 1285 C C . TYR B 1 48 ? 25.359 -22.243 -17.299 1.00 9.43 48 TYR B C 1
ATOM 1286 O O . TYR B 1 48 ? 24.674 -21.430 -16.663 1.00 9.46 48 TYR B O 1
ATOM 1295 N N . MET B 1 49 ? 25.727 -22.045 -18.558 1.00 9.44 49 MET B N 1
ATOM 1296 C CA . MET B 1 49 ? 25.353 -20.801 -19.247 1.00 9.55 49 MET B CA 1
ATOM 1297 C C . MET B 1 49 ? 23.821 -20.692 -19.353 1.00 8.82 49 MET B C 1
ATOM 1298 O O . MET B 1 49 ? 23.227 -19.630 -19.127 1.00 9.52 49 MET B O 1
ATOM 1307 N N . TYR B 1 50 ? 23.186 -21.783 -19.748 1.00 8.78 50 TYR B N 1
ATOM 1308 C CA . TYR B 1 50 ? 21.711 -21.809 -19.783 1.00 9.13 50 TYR B CA 1
ATOM 1309 C C . TYR B 1 50 ? 21.117 -21.499 -18.397 1.00 8.76 50 TYR B C 1
ATOM 1310 O O . TYR B 1 50 ? 20.183 -20.683 -18.268 1.00 9.49 50 TYR B O 1
ATOM 1319 N N . CYS B 1 51 ? 21.649 -22.157 -17.354 1.00 10.09 51 CYS B N 1
ATOM 1320 C CA . CYS B 1 51 ? 21.131 -21.969 -15.998 1.00 10.05 51 CYS B CA 1
ATOM 1321 C C . CYS B 1 51 ? 21.219 -20.507 -15.584 1.00 9.35 51 CYS B C 1
ATOM 1322 O O . CYS B 1 51 ? 20.290 -19.961 -14.954 1.00 9.62 51 CYS B O 1
ATOM 1325 N N . LEU B 1 52 ? 22.339 -19.869 -15.894 1.00 9.50 52 LEU B N 1
ATOM 1326 C CA . LEU B 1 52 ? 22.537 -18.497 -15.454 1.00 10.10 52 LEU B CA 1
ATOM 1327 C C . LEU B 1 52 ? 21.610 -17.552 -16.199 1.00 9.58 52 LEU B C 1
ATOM 1328 O O . LEU B 1 52 ? 21.030 -16.634 -15.606 1.00 10.33 52 LEU B O 1
ATOM 1333 N N . LEU B 1 53 ? 21.463 -17.759 -17.505 1.00 9.03 53 LEU B N 1
ATOM 1334 C CA . LEU B 1 53 ? 20.503 -16.924 -18.257 1.00 8.79 53 LEU B CA 1
ATOM 1335 C C . LEU B 1 53 ? 19.096 -17.091 -17.713 1.00 8.78 53 LEU B C 1
ATOM 1336 O O . LEU B 1 53 ? 18.327 -16.131 -17.586 1.00 10.39 53 LEU B O 1
ATOM 1341 N N . GLU B 1 54 ? 18.746 -18.303 -17.392 1.00 9.14 54 GLU B N 1
ATOM 1342 C CA . GLU B 1 54 ? 17.379 -18.576 -16.908 1.00 9.94 54 GLU B CA 1
ATOM 1343 C C . GLU B 1 54 ? 17.162 -17.897 -15.547 1.00 10.81 54 GLU B C 1
ATOM 1344 O O . GLU B 1 54 ? 16.090 -17.359 -15.267 1.00 11.63 54 GLU B O 1
ATOM 1350 N N . ALA B 1 55 ? 18.203 -17.902 -14.696 1.00 10.93 55 ALA B N 1
ATOM 1351 C CA . ALA B 1 55 ? 18.105 -17.265 -13.384 1.00 10.85 55 ALA B CA 1
ATOM 1352 C C . ALA B 1 55 ? 17.803 -15.792 -13.505 1.00 11.46 55 ALA B C 1
ATOM 1353 O O . ALA B 1 55 ? 17.123 -15.251 -12.643 1.00 12.40 55 ALA B O 1
ATOM 1355 N N . PHE B 1 56 ? 18.345 -15.139 -14.550 1.00 10.65 56 PHE B N 1
ATOM 1356 C CA . PHE B 1 56 ? 18.119 -13.716 -14.808 1.00 10.66 56 PHE B CA 1
ATOM 1357 C C . PHE B 1 56 ? 16.869 -13.436 -15.649 1.00 9.85 56 PHE B C 1
ATOM 1358 O O . PHE B 1 56 ? 16.637 -12.292 -16.050 1.00 10.28 56 PHE B O 1
ATOM 1366 N N . SER B 1 57 ? 16.051 -14.467 -15.887 1.00 9.33 57 SER B N 1
ATOM 1367 C CA . SER B 1 57 ? 14.847 -14.358 -16.703 1.00 10.06 57 SER B CA 1
ATOM 1368 C C . SER B 1 57 ? 15.135 -13.974 -18.154 1.00 9.39 57 SER B C 1
ATOM 1369 O O . SER B 1 57 ? 14.259 -13.466 -18.841 1.00 10.66 57 SER B O 1
ATOM 1372 N N . LEU B 1 58 ? 16.355 -14.263 -18.630 1.00 10.00 58 LEU B N 1
ATOM 1373 C CA . LEU B 1 58 ? 16.735 -13.957 -20.013 1.00 10.11 58 LEU B CA 1
ATOM 1374 C C . LEU B 1 58 ? 16.234 -15.007 -20.994 1.00 10.68 58 LEU B C 1
ATOM 1375 O O . LEU B 1 58 ? 16.049 -14.728 -22.189 1.00 11.67 58 LEU B O 1
ATOM 1380 N N . VAL B 1 59 ? 16.025 -16.223 -20.497 1.00 10.95 59 VAL B N 1
ATOM 1381 C CA . VAL B 1 59 ? 15.428 -17.318 -21.267 1.00 11.54 59 VAL B CA 1
ATOM 1382 C C . VAL B 1 59 ? 14.416 -18.059 -20.408 1.00 11.88 59 VAL B C 1
ATOM 1383 O O . VAL B 1 59 ? 14.443 -17.949 -19.165 1.00 11.90 59 VAL B O 1
ATOM 1387 N N . ASP B 1 60 ? 13.513 -18.789 -21.075 1.00 12.49 60 ASP B N 1
ATOM 1388 C CA . ASP B 1 60 ? 12.502 -19.641 -20.412 1.00 12.88 60 ASP B CA 1
ATOM 1389 C C . ASP B 1 60 ? 12.970 -21.069 -20.296 1.00 13.23 60 ASP B C 1
ATOM 1390 O O . ASP B 1 60 ? 14.152 -21.367 -20.555 1.00 13.78 60 ASP B O 1
ATOM 1395 N N . ASP B 1 61 ? 12.073 -21.977 -19.929 1.00 13.96 61 ASP B N 1
ATOM 1396 C CA . ASP B 1 61 ? 12.496 -23.353 -19.694 1.00 14.96 61 ASP B CA 1
ATOM 1397 C C . ASP B 1 61 ? 12.752 -24.149 -20.978 1.00 13.95 61 ASP B C 1
ATOM 1398 O O . ASP B 1 61 ? 13.080 -25.326 -20.911 1.00 15.05 61 ASP B O 1
ATOM 1403 N N . GLU B 1 62 ? 12.627 -23.501 -22.135 1.00 13.76 62 GLU B N 1
ATOM 1404 C CA . GLU B 1 62 ? 13.015 -24.113 -23.414 1.00 13.69 62 GLU B CA 1
ATOM 1405 C C . GLU B 1 62 ? 14.113 -23.313 -24.125 1.00 12.40 62 GLU B C 1
ATOM 1406 O O . GLU B 1 62 ? 14.346 -23.481 -25.327 1.00 11.92 62 GLU B O 1
ATOM 1417 N N . ALA B 1 63 ? 14.806 -22.466 -23.361 1.00 11.95 63 ALA B N 1
ATOM 1418 C CA . ALA B 1 63 ? 15.919 -21.662 -23.883 1.00 10.95 63 ALA B CA 1
ATOM 1419 C C . ALA B 1 63 ? 15.490 -20.712 -24.988 1.00 11.46 63 ALA B C 1
ATOM 1420 O O . ALA B 1 63 ? 16.286 -20.348 -25.846 1.00 11.90 63 ALA B O 1
ATOM 1422 N N . ASN B 1 64 ? 14.231 -20.286 -24.943 1.00 11.20 64 ASN B N 1
ATOM 1423 C CA . ASN B 1 64 ? 13.778 -19.193 -25.796 1.00 11.38 64 ASN B CA 1
ATOM 1424 C C . ASN B 1 64 ? 14.134 -17.886 -25.109 1.00 12.04 64 ASN B C 1
ATOM 1425 O O . ASN B 1 64 ? 13.818 -17.697 -23.934 1.00 12.34 64 ASN B O 1
ATOM 1430 N N . VAL B 1 65 ? 14.734 -16.969 -25.853 1.00 11.63 65 VAL B N 1
ATOM 1431 C CA . VAL B 1 65 ? 15.202 -15.702 -25.284 1.00 11.79 65 VAL B CA 1
ATOM 1432 C C . VAL B 1 65 ? 14.033 -14.740 -25.186 1.00 11.79 65 VAL B C 1
ATOM 1433 O O . VAL B 1 65 ? 13.221 -14.615 -26.128 1.00 13.23 65 VAL B O 1
ATOM 1437 N N . ASP B 1 66 ? 13.988 -14.025 -24.059 1.00 12.35 66 ASP B N 1
ATOM 1438 C CA . ASP B 1 66 ? 12.996 -12.980 -23.842 1.00 11.95 66 ASP B CA 1
ATOM 1439 C C . ASP B 1 66 ? 13.740 -11.724 -24.263 1.00 12.32 66 ASP B C 1
ATOM 1440 O O . ASP B 1 66 ? 14.581 -11.196 -23.525 1.00 11.49 66 ASP B O 1
ATOM 1445 N N . GLU B 1 67 ? 13.480 -11.279 -25.477 1.00 13.36 67 GLU B N 1
ATOM 1446 C CA . GLU B 1 67 ? 14.307 -10.231 -26.058 1.00 13.80 67 GLU B CA 1
ATOM 1447 C C . GLU B 1 67 ? 14.233 -8.935 -25.261 1.00 13.56 67 GLU B C 1
ATOM 1448 O O . GLU B 1 67 ? 15.211 -8.207 -25.163 1.00 13.44 67 GLU B O 1
ATOM 1454 N N . ASP B 1 68 ? 13.073 -8.636 -24.687 1.00 13.54 68 ASP B N 1
ATOM 1455 C CA . ASP B 1 68 ? 12.933 -7.382 -23.943 1.00 14.33 68 ASP B CA 1
ATOM 1456 C C . ASP B 1 68 ? 13.823 -7.378 -22.698 1.00 13.49 68 ASP B C 1
ATOM 1457 O O . ASP B 1 68 ? 14.422 -6.360 -22.327 1.00 13.88 68 ASP B O 1
ATOM 1462 N N . ILE B 1 69 ? 13.922 -8.531 -22.035 1.00 12.57 69 ILE B N 1
ATOM 1463 C CA . ILE B 1 69 ? 14.729 -8.630 -20.840 1.00 13.04 69 ILE B CA 1
ATOM 1464 C C . ILE B 1 69 ? 16.214 -8.649 -21.219 1.00 12.51 69 ILE B C 1
ATOM 1465 O O . ILE B 1 69 ? 17.047 -8.023 -20.581 1.00 11.56 69 ILE B O 1
ATOM 1474 N N . MET B 1 70 ? 16.538 -9.324 -22.316 1.00 11.93 70 MET B N 1
ATOM 1475 C CA . MET B 1 70 ? 17.915 -9.343 -22.790 1.00 12.69 70 MET B CA 1
ATOM 1476 C C . MET B 1 70 ? 18.407 -7.943 -23.197 1.00 12.76 70 MET B C 1
ATOM 1477 O O . MET B 1 70 ? 19.471 -7.495 -22.733 1.00 12.20 70 MET B O 1
ATOM 1486 N N . LEU B 1 71 ? 17.625 -7.226 -24.003 1.00 12.34 71 LEU B N 1
ATOM 1487 C CA . LEU B 1 71 ? 17.969 -5.835 -24.366 1.00 13.11 71 LEU B CA 1
ATOM 1488 C C . LEU B 1 71 ? 18.015 -4.950 -23.127 1.00 12.69 71 LEU B C 1
ATOM 1489 O O . LEU B 1 71 ? 18.793 -4.013 -23.041 1.00 12.93 71 LEU B O 1
ATOM 1494 N N . GLY B 1 72 ? 17.211 -5.289 -22.135 1.00 12.26 72 GLY B N 1
ATOM 1495 C CA . GLY B 1 72 ? 17.171 -4.542 -20.881 1.00 12.49 72 GLY B CA 1
ATOM 1496 C C . GLY B 1 72 ? 18.432 -4.530 -20.030 1.00 12.39 72 GLY B C 1
ATOM 1497 O O . GLY B 1 72 ? 18.553 -3.703 -19.100 1.00 12.31 72 GLY B O 1
ATOM 1498 N N . LEU B 1 73 ? 19.365 -5.446 -20.312 1.00 12.27 73 LEU B N 1
ATOM 1499 C CA . LEU B 1 73 ? 20.650 -5.472 -19.633 1.00 12.38 73 LEU B CA 1
ATOM 1500 C C . LEU B 1 73 ? 21.599 -4.389 -20.094 1.00 12.66 73 LEU B C 1
ATOM 1501 O O . LEU B 1 73 ? 22.605 -4.128 -19.414 1.00 12.66 73 LEU B O 1
ATOM 1506 N N . LEU B 1 74 ? 21.335 -3.792 -21.258 1.00 12.56 74 LEU B N 1
ATOM 1507 C CA . LEU B 1 74 ? 22.320 -2.931 -21.903 1.00 12.80 74 LEU B CA 1
ATOM 1508 C C . LEU B 1 74 ? 21.962 -1.468 -21.862 1.00 13.36 74 LEU B C 1
ATOM 1509 O O . LEU B 1 74 ? 20.785 -1.094 -21.788 1.00 13.65 74 LEU B O 1
ATOM 1514 N N . PRO B 1 75 ? 22.986 -0.592 -21.858 1.00 12.89 75 PRO B N 1
ATOM 1515 C CA . PRO B 1 75 ? 22.670 0.815 -21.878 1.00 13.97 75 PRO B CA 1
ATOM 1516 C C . PRO B 1 75 ? 21.974 1.270 -23.165 1.00 14.10 75 PRO B C 1
ATOM 1517 O O . PRO B 1 75 ? 22.001 0.557 -24.173 1.00 13.80 75 PRO B O 1
ATOM 1521 N N . ASP B 1 76 ? 21.367 2.450 -23.128 1.00 14.47 76 ASP B N 1
ATOM 1522 C CA . ASP B 1 76 ? 20.585 2.968 -24.259 1.00 15.20 76 ASP B CA 1
ATOM 1523 C C . ASP B 1 76 ? 21.434 2.999 -25.533 1.00 15.50 76 ASP B C 1
ATOM 1524 O O . ASP B 1 76 ? 20.936 2.680 -26.617 1.00 15.39 76 ASP B O 1
ATOM 1529 N N . GLN B 1 77 ? 22.712 3.362 -25.391 1.00 16.14 77 GLN B N 1
ATOM 1530 C CA A GLN B 1 77 ? 23.605 3.581 -26.533 0.50 16.40 77 GLN B CA 1
ATOM 1531 C CA B GLN B 1 77 ? 23.545 3.592 -26.576 0.50 16.36 77 GLN B CA 1
ATOM 1532 C C . GLN B 1 77 ? 23.897 2.298 -27.300 1.00 16.49 77 GLN B C 1
ATOM 1533 O O . GLN B 1 77 ? 24.306 2.345 -28.450 1.00 16.52 77 GLN B O 1
ATOM 1544 N N . LEU B 1 78 ? 23.700 1.148 -26.656 1.00 15.72 78 LEU B N 1
ATOM 1545 C CA . LEU B 1 78 ? 23.963 -0.158 -27.278 1.00 15.74 78 LEU B CA 1
ATOM 1546 C C . LEU B 1 78 ? 22.715 -0.886 -27.809 1.00 14.56 78 LEU B C 1
ATOM 1547 O O . LEU B 1 78 ? 22.823 -2.001 -28.351 1.00 14.81 78 LEU B O 1
ATOM 1552 N N . GLN B 1 79 ? 21.543 -0.278 -27.693 1.00 14.42 79 GLN B N 1
ATOM 1553 C CA . GLN B 1 79 ? 20.302 -0.970 -28.052 1.00 14.78 79 GLN B CA 1
ATOM 1554 C C . GLN B 1 79 ? 20.249 -1.348 -29.522 1.00 14.44 79 GLN B C 1
ATOM 1555 O O . GLN B 1 79 ? 19.846 -2.447 -29.854 1.00 14.15 79 GLN B O 1
ATOM 1561 N N . GLU B 1 80 ? 20.677 -0.453 -30.399 1.00 15.57 80 GLU B N 1
ATOM 1562 C CA . GLU B 1 80 ? 20.575 -0.730 -31.843 1.00 16.15 80 GLU B CA 1
ATOM 1563 C C . GLU B 1 80 ? 21.527 -1.854 -32.256 1.00 15.71 80 GLU B C 1
ATOM 1564 O O . GLU B 1 80 ? 21.135 -2.760 -32.998 1.00 14.98 80 GLU B O 1
ATOM 1570 N N . ARG B 1 81 ? 22.765 -1.788 -31.777 1.00 15.77 81 ARG B N 1
ATOM 1571 C CA A ARG B 1 81 ? 23.716 -2.878 -31.957 0.50 16.57 81 ARG B CA 1
ATOM 1572 C CA B ARG B 1 81 ? 23.716 -2.879 -31.957 0.50 16.44 81 ARG B CA 1
ATOM 1573 C C . ARG B 1 81 ? 23.212 -4.226 -31.452 1.00 15.69 81 ARG B C 1
ATOM 1574 O O . ARG B 1 81 ? 23.367 -5.246 -32.124 1.00 15.45 81 ARG B O 1
ATOM 1589 N N . ALA B 1 82 ? 22.609 -4.223 -30.268 1.00 13.81 82 ALA B N 1
ATOM 1590 C CA . ALA B 1 82 ? 22.100 -5.449 -29.669 1.00 14.26 82 ALA B CA 1
ATOM 1591 C C . ALA B 1 82 ? 20.917 -5.995 -30.480 1.00 14.01 82 ALA B C 1
ATOM 1592 O O . ALA B 1 82 ? 20.832 -7.213 -30.737 1.00 13.11 82 ALA B O 1
ATOM 1594 N N . GLN B 1 83 ? 20.014 -5.098 -30.900 1.00 14.10 83 GLN B N 1
ATOM 1595 C CA . GLN B 1 83 ? 18.890 -5.479 -31.759 1.00 14.05 83 GLN B CA 1
ATOM 1596 C C . GLN B 1 83 ? 19.370 -6.161 -33.052 1.00 13.89 83 GLN B C 1
ATOM 1597 O O . GLN B 1 83 ? 18.761 -7.132 -33.530 1.00 14.37 83 GLN B O 1
ATOM 1603 N N . SER B 1 84 ? 20.467 -5.657 -33.607 1.00 14.03 84 SER B N 1
ATOM 1604 C CA . SER B 1 84 ? 21.004 -6.243 -34.834 1.00 13.83 84 SER B CA 1
ATOM 1605 C C . SER B 1 84 ? 21.548 -7.647 -34.565 1.00 13.88 84 SER B C 1
ATOM 1606 O O . SER B 1 84 ? 21.314 -8.570 -35.351 1.00 14.00 84 SER B O 1
ATOM 1609 N N . VAL B 1 85 ? 22.282 -7.827 -33.456 1.00 12.53 85 VAL B N 1
ATOM 1610 C CA . VAL B 1 85 ? 22.793 -9.162 -33.109 1.00 13.50 85 VAL B CA 1
ATOM 1611 C C . VAL B 1 85 ? 21.598 -10.115 -32.883 1.00 13.19 85 VAL B C 1
ATOM 1612 O O . VAL B 1 85 ? 21.604 -11.252 -33.380 1.00 14.27 85 VAL B O 1
ATOM 1616 N N . MET B 1 86 ? 20.557 -9.656 -32.175 1.00 13.27 86 MET B N 1
ATOM 1617 C CA . MET B 1 86 ? 19.405 -10.523 -31.922 1.00 14.18 86 MET B CA 1
ATOM 1618 C C . MET B 1 86 ? 18.659 -10.864 -33.204 1.00 14.21 86 MET B C 1
ATOM 1619 O O . MET B 1 86 ? 18.071 -11.924 -33.318 1.00 15.52 86 MET B O 1
ATOM 1624 N N . GLY B 1 87 ? 18.650 -9.967 -34.195 1.00 14.03 87 GLY B N 1
ATOM 1625 C CA . GLY B 1 87 ? 18.099 -10.310 -35.503 1.00 14.68 87 GLY B CA 1
ATOM 1626 C C . GLY B 1 87 ? 18.821 -11.431 -36.213 1.00 14.22 87 GLY B C 1
ATOM 1627 O O . GLY B 1 87 ? 18.206 -12.214 -36.943 1.00 16.49 87 GLY B O 1
ATOM 1628 N N . LYS B 1 88 ? 20.126 -11.532 -35.999 1.00 13.87 88 LYS B N 1
ATOM 1629 C CA . LYS B 1 88 ? 20.909 -12.599 -36.618 1.00 14.29 88 LYS B CA 1
ATOM 1630 C C . LYS B 1 88 ? 20.867 -13.911 -35.838 1.00 14.38 88 LYS B C 1
ATOM 1631 O O . LYS B 1 88 ? 21.131 -14.982 -36.398 1.00 16.69 88 LYS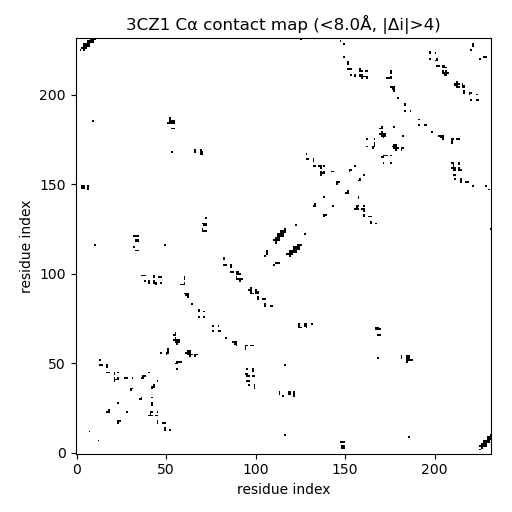 B O 1
ATOM 1637 N N . CYS B 1 89 ? 20.638 -13.822 -34.537 1.00 12.81 89 CYS B N 1
ATOM 1638 C CA . CYS B 1 89 ? 20.880 -14.979 -33.659 1.00 13.10 89 CYS B CA 1
ATOM 1639 C C . CYS B 1 89 ? 19.630 -15.555 -33.011 1.00 13.20 89 CYS B C 1
ATOM 1640 O O . CYS B 1 89 ? 19.712 -16.620 -32.408 1.00 13.72 89 CYS B O 1
ATOM 1643 N N . LEU B 1 90 ? 18.477 -14.892 -33.143 1.00 12.94 90 LEU B N 1
ATOM 1644 C CA . LEU B 1 90 ? 17.225 -15.418 -32.605 1.00 13.46 90 LEU B CA 1
ATOM 1645 C C . LEU B 1 90 ? 16.297 -15.758 -33.762 1.00 13.41 90 LEU B C 1
ATOM 1646 O O . LEU B 1 90 ? 16.400 -15.144 -34.828 1.00 15.19 90 LEU B O 1
ATOM 1651 N N . PRO B 1 91 ? 15.409 -16.730 -33.564 1.00 13.12 91 PRO B N 1
ATOM 1652 C CA . PRO B 1 91 ? 15.238 -17.531 -32.361 1.00 12.80 91 PRO B CA 1
ATOM 1653 C C . PRO B 1 91 ? 16.353 -18.558 -32.160 1.00 11.77 91 PRO B C 1
ATOM 1654 O O . PRO B 1 91 ? 17.037 -18.932 -33.107 1.00 13.05 91 PRO B O 1
ATOM 1658 N N . THR B 1 92 ? 16.547 -18.975 -30.914 1.00 10.66 92 THR B N 1
ATOM 1659 C CA . THR B 1 92 ? 17.516 -20.012 -30.609 1.00 10.65 92 THR B CA 1
ATOM 1660 C C . THR B 1 92 ? 17.132 -21.346 -31.245 1.00 9.72 92 THR B C 1
ATOM 1661 O O . THR B 1 92 ? 15.963 -21.640 -31.529 1.00 11.73 92 THR B O 1
ATOM 1665 N N . SER B 1 93 ? 18.147 -22.159 -31.502 1.00 8.98 93 SER B N 1
ATOM 1666 C CA . SER B 1 93 ? 17.938 -23.524 -31.967 1.00 9.55 93 SER B CA 1
ATOM 1667 C C . SER B 1 93 ? 19.072 -24.414 -31.506 1.00 9.52 93 SER B C 1
ATOM 1668 O O . SER B 1 93 ? 20.182 -23.949 -31.234 1.00 9.17 93 SER B O 1
ATOM 1671 N N . GLY B 1 94 ? 18.770 -25.697 -31.371 1.00 8.69 94 GLY B N 1
ATOM 1672 C CA . GLY B 1 94 ? 19.755 -26.667 -30.900 1.00 8.28 94 GLY B CA 1
ATOM 1673 C C . GLY B 1 94 ? 19.103 -27.902 -30.338 1.00 8.12 94 GLY B C 1
ATOM 1674 O O . GLY B 1 94 ? 17.878 -27.969 -30.203 1.00 8.53 94 GLY B O 1
ATOM 1675 N N . SER B 1 95 ? 19.918 -28.881 -29.952 1.00 8.85 95 SER B N 1
ATOM 1676 C CA . SER B 1 95 ? 19.374 -30.196 -29.637 1.00 8.96 95 SER B CA 1
ATOM 1677 C C . SER B 1 95 ? 18.763 -30.309 -28.251 1.00 8.46 95 SER B C 1
ATOM 1678 O O . SER B 1 95 ? 17.978 -31.212 -27.982 1.00 9.97 95 SER B O 1
ATOM 1681 N N . ASP B 1 96 ? 19.146 -29.402 -27.369 1.00 9.39 96 ASP B N 1
ATOM 1682 C CA . ASP B 1 96 ? 18.655 -29.342 -26.009 1.00 8.88 96 ASP B CA 1
ATOM 1683 C C . ASP B 1 96 ? 18.905 -27.923 -25.490 1.00 8.36 96 ASP B C 1
ATOM 1684 O O . ASP B 1 96 ? 19.448 -27.087 -26.213 1.00 9.26 96 ASP B O 1
ATOM 1689 N N . ASN B 1 97 ? 18.467 -27.620 -24.275 1.00 8.73 97 ASN B N 1
ATOM 1690 C CA . ASN B 1 97 ? 18.610 -26.258 -23.792 1.00 8.81 97 ASN B CA 1
ATOM 1691 C C . ASN B 1 97 ? 20.056 -25.800 -23.755 1.00 8.43 97 ASN B C 1
ATOM 1692 O O . ASN B 1 97 ? 20.360 -24.631 -24.025 1.00 10.11 97 ASN B O 1
ATOM 1697 N N . CYS B 1 98 ? 20.954 -26.714 -23.399 1.00 8.65 98 CYS B N 1
ATOM 1698 C CA . CYS B 1 98 ? 22.366 -26.340 -23.267 1.00 8.99 98 CYS B CA 1
ATOM 1699 C C . CYS B 1 98 ? 22.975 -26.055 -24.657 1.00 9.28 98 CYS B C 1
ATOM 170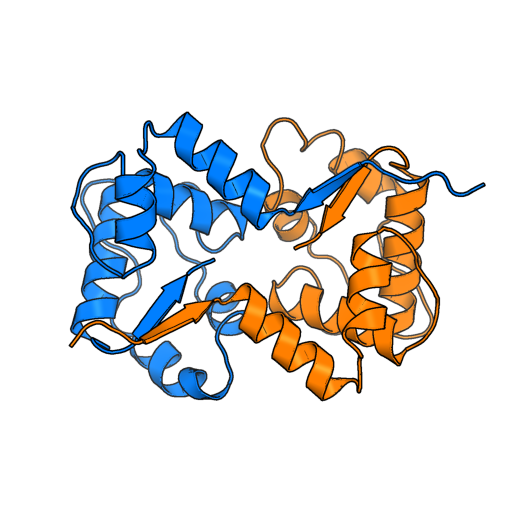0 O O . CYS B 1 98 ? 23.673 -25.062 -24.838 1.00 8.82 98 CYS B O 1
ATOM 1703 N N . ASN B 1 99 ? 22.665 -26.901 -25.639 1.00 8.21 99 ASN B N 1
ATOM 1704 C CA . ASN B 1 99 ? 23.186 -26.706 -27.000 1.00 8.73 99 ASN B CA 1
ATOM 1705 C C . ASN B 1 99 ? 22.551 -25.477 -27.669 1.00 8.09 99 ASN B C 1
ATOM 1706 O O . ASN B 1 99 ? 23.214 -24.750 -28.414 1.00 8.60 99 ASN B O 1
ATOM 1711 N N . LYS B 1 100 ? 21.284 -25.187 -27.363 1.00 7.73 100 LYS B N 1
ATOM 1712 C CA . LYS B 1 100 ? 20.693 -23.924 -27.817 1.00 8.44 100 LYS B CA 1
ATOM 1713 C C . LYS B 1 100 ? 21.526 -22.715 -27.365 1.00 8.31 100 LYS B C 1
ATOM 1714 O O . LYS B 1 100 ? 21.760 -21.746 -28.125 1.00 8.65 100 LYS B O 1
ATOM 1720 N N . ILE B 1 101 ? 21.936 -22.737 -26.098 1.00 8.47 101 ILE B N 1
ATOM 1721 C CA . ILE B 1 101 ? 22.709 -21.622 -25.568 1.00 8.16 101 ILE B CA 1
ATOM 1722 C C . ILE B 1 101 ? 24.157 -21.609 -26.094 1.00 8.37 101 ILE B C 1
ATOM 1723 O O . ILE B 1 101 ? 24.703 -20.536 -26.367 1.00 10.04 101 ILE B O 1
ATOM 1728 N N . TYR B 1 102 ? 24.778 -22.779 -26.274 1.00 8.10 102 TYR B N 1
ATOM 1729 C CA . TYR B 1 102 ? 26.059 -22.805 -26.980 1.00 8.04 102 TYR B CA 1
ATOM 1730 C C . TYR B 1 102 ? 25.939 -22.129 -28.342 1.00 7.58 102 TYR B C 1
ATOM 1731 O O . TYR B 1 102 ? 26.775 -21.292 -28.713 1.00 8.87 102 TYR B O 1
ATOM 1740 N N . ASN B 1 103 ? 24.905 -22.480 -29.104 1.00 7.95 103 ASN B N 1
ATOM 1741 C CA . ASN B 1 103 ? 24.789 -21.959 -30.442 1.00 8.25 103 ASN B CA 1
ATOM 1742 C C . ASN B 1 103 ? 24.530 -20.459 -30.425 1.00 8.48 103 ASN B C 1
ATOM 1743 O O . ASN B 1 103 ? 25.030 -19.724 -31.275 1.00 9.39 103 ASN B O 1
ATOM 1748 N N . LEU B 1 104 ? 23.752 -20.005 -29.449 1.00 9.03 104 LEU B N 1
ATOM 1749 C CA . LEU B 1 104 ? 23.488 -18.584 -29.256 1.00 8.94 104 LEU B CA 1
ATOM 1750 C C . LEU B 1 104 ? 24.781 -17.842 -28.963 1.00 9.34 104 LEU B C 1
ATOM 1751 O O . LEU B 1 104 ? 25.099 -16.806 -29.585 1.00 10.42 104 LEU B O 1
ATOM 1756 N N . ALA B 1 105 ? 25.511 -18.338 -27.973 1.00 8.28 105 ALA B N 1
ATOM 1757 C CA . ALA B 1 105 ? 26.791 -17.711 -27.582 1.00 9.26 105 ALA B CA 1
ATOM 1758 C C . ALA B 1 105 ? 27.757 -17.607 -28.755 1.00 9.78 105 ALA B C 1
ATOM 1759 O O . ALA B 1 105 ? 28.409 -16.577 -28.936 1.00 10.25 105 ALA B O 1
ATOM 1761 N N . LYS B 1 106 ? 27.894 -18.688 -29.516 1.00 10.10 106 LYS B N 1
ATOM 1762 C CA . LYS B 1 106 ? 28.754 -18.661 -30.712 1.00 11.40 106 LYS B CA 1
ATOM 1763 C C . LYS B 1 106 ? 28.292 -17.632 -31.721 1.00 11.72 106 LYS B C 1
ATOM 1764 O O . LYS B 1 106 ? 29.087 -16.923 -32.312 1.00 12.72 106 LYS B O 1
ATOM 1775 N N . CYS B 1 107 ? 26.993 -17.538 -31.924 1.00 11.19 107 CYS B N 1
ATOM 1776 C CA . CYS B 1 107 ? 26.437 -16.551 -32.872 1.00 11.55 107 CYS B CA 1
ATOM 1777 C C . CYS B 1 107 ? 26.693 -15.117 -32.396 1.00 11.83 107 CYS B C 1
ATOM 1778 O O . CYS B 1 107 ? 27.085 -14.242 -33.174 1.00 13.07 107 CYS B O 1
ATOM 1781 N N . VAL B 1 108 ? 26.484 -14.867 -31.117 1.00 11.48 108 VAL B N 1
ATOM 1782 C CA . VAL B 1 108 ? 26.718 -13.544 -30.526 1.00 11.89 108 VAL B CA 1
ATOM 1783 C C . VAL B 1 108 ? 28.196 -13.188 -30.629 1.00 12.03 108 VAL B C 1
ATOM 1784 O O . VAL B 1 108 ? 28.534 -12.058 -30.921 1.00 11.93 108 VAL B O 1
ATOM 1788 N N . G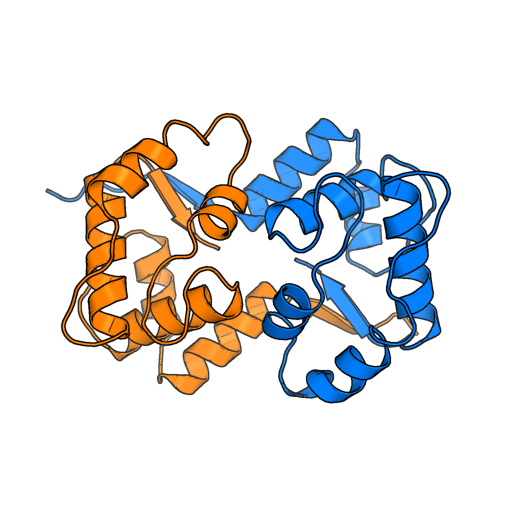LN B 1 109 ? 29.074 -14.153 -30.381 1.00 13.02 109 GLN B N 1
ATOM 1789 C CA . GLN B 1 109 ? 30.516 -13.912 -30.477 1.00 13.45 109 GLN B CA 1
ATOM 1790 C C . GLN B 1 109 ? 30.926 -13.566 -31.914 1.00 14.41 109 GLN B C 1
ATOM 1791 O O . GLN B 1 109 ? 31.665 -12.611 -32.156 1.00 17.03 109 GLN B O 1
ATOM 1797 N N . GLU B 1 110 ? 30.473 -14.357 -32.864 1.00 14.68 110 GLU B N 1
ATOM 1798 C CA . GLU B 1 110 ? 30.798 -14.144 -34.289 1.00 15.51 110 GLU B CA 1
ATOM 1799 C C . GLU B 1 110 ? 30.185 -12.878 -34.846 1.00 15.31 110 GLU B C 1
ATOM 1800 O O . GLU B 1 110 ? 30.767 -12.206 -35.710 1.00 16.02 110 GLU B O 1
ATOM 1806 N N . SER B 1 111 ? 29.005 -12.524 -34.354 1.00 14.56 111 SER B N 1
ATOM 1807 C CA . SER B 1 111 ? 28.315 -11.307 -34.847 1.00 14.43 111 SER B CA 1
ATOM 1808 C C . SER B 1 111 ? 28.887 -9.987 -34.349 1.00 14.83 111 SER B C 1
ATOM 1809 O O . SER B 1 111 ? 28.690 -8.931 -34.977 1.00 16.00 111 SER B O 1
ATOM 1812 N N . ALA B 1 112 ? 29.564 -10.026 -33.203 1.00 14.47 112 ALA B N 1
ATOM 1813 C CA . ALA B 1 112 ? 30.127 -8.838 -32.572 1.00 14.57 112 ALA B CA 1
ATOM 1814 C C . ALA B 1 112 ? 31.478 -9.273 -31.975 1.00 15.02 112 ALA B C 1
ATOM 1815 O O . ALA B 1 112 ? 31.659 -9.328 -30.766 1.00 14.58 112 ALA B O 1
ATOM 1817 N N . PRO B 1 113 ? 32.447 -9.591 -32.840 1.00 16.20 113 PRO B N 1
ATOM 1818 C CA . PRO B 1 113 ? 33.694 -10.207 -32.408 1.00 16.41 113 PRO B CA 1
ATOM 1819 C C . PRO B 1 113 ? 34.597 -9.303 -31.581 1.00 16.62 113 PRO B C 1
ATOM 1820 O O . PRO B 1 113 ? 35.501 -9.795 -30.899 1.00 18.12 113 PRO B O 1
ATOM 1824 N N . ASP B 1 114 ? 34.332 -8.008 -31.645 1.00 16.80 114 ASP B N 1
ATOM 1825 C CA . ASP B 1 114 ? 35.103 -6.987 -30.958 1.00 17.48 114 ASP B CA 1
ATOM 1826 C C . ASP B 1 114 ? 34.820 -6.887 -29.447 1.00 17.12 114 ASP B C 1
ATOM 1827 O O . ASP B 1 114 ? 35.627 -6.339 -28.669 1.00 17.86 114 ASP B O 1
ATOM 1832 N N . VAL B 1 115 ? 33.671 -7.400 -29.030 1.00 16.74 115 VAL B N 1
ATOM 1833 C CA . VAL B 1 115 ? 33.200 -7.192 -27.667 1.00 15.98 115 VAL B CA 1
ATOM 1834 C C . VAL B 1 115 ? 32.592 -8.489 -27.163 1.00 15.46 115 VAL B C 1
ATOM 1835 O O . VAL B 1 115 ? 32.144 -9.329 -27.953 1.00 16.68 115 VAL B O 1
ATOM 1839 N N . TRP B 1 116 ? 32.599 -8.642 -25.846 1.00 13.20 116 TRP B N 1
ATOM 1840 C CA . TRP B 1 116 ? 32.052 -9.823 -25.210 1.00 13.62 116 TRP B CA 1
ATOM 1841 C C . TRP B 1 116 ? 31.506 -9.412 -23.857 1.00 14.16 116 TRP B C 1
ATOM 1842 O O . TRP B 1 116 ? 32.247 -8.945 -23.017 1.00 13.84 116 TRP B O 1
ATOM 1853 N N . PHE B 1 117 ? 30.192 -9.521 -23.706 1.00 15.21 117 PHE B N 1
ATOM 1854 C CA . PHE B 1 117 ? 29.529 -9.159 -22.466 1.00 17.65 117 PHE B CA 1
ATOM 1855 C C . PHE B 1 117 ? 29.356 -10.335 -21.511 1.00 18.69 117 PHE B C 1
ATOM 1856 O O . PHE B 1 117 ? 28.980 -11.375 -21.924 1.00 20.98 117 PHE B O 1
ATOM 1864 N N . VAL B 1 118 ? 29.648 -10.114 -20.234 1.00 19.11 118 VAL B N 1
ATOM 1865 C CA . VAL B 1 118 ? 29.563 -11.168 -19.231 1.00 20.37 118 VAL B CA 1
ATOM 1866 C C . VAL B 1 118 ? 28.983 -10.636 -17.925 1.00 21.76 118 VAL B C 1
ATOM 1867 O O . VAL B 1 118 ? 29.268 -9.509 -17.520 1.00 20.24 118 VAL B O 1
ATOM 1871 N N . ILE B 1 119 ? 28.167 -11.455 -17.270 1.00 24.75 119 ILE B N 1
ATOM 1872 C CA . ILE B 1 119 ? 27.418 -11.015 -16.099 1.00 26.15 119 ILE B CA 1
ATOM 1873 C C . ILE B 1 119 ? 28.342 -10.785 -14.907 0.50 27.30 119 ILE B C 1
ATOM 1874 O O . ILE B 1 119 ? 29.228 -11.594 -14.631 0.50 29.66 119 ILE B O 1
#

CATH classification: 1.10.238.20

Sequence (232 aa):
DWVPPEVFDLVAEDKARCMSEHGTTQAQIDDVDKKGNLVNEPPSIITCYMYCLLEAFSLVDDEANVDEDIMLGLLPDQLQERAQSVMMGKCLPTSGSDNCNKIYNLAKCVQESAPDVWFVIVPPEVFDLVAEDKARCMSEHGTTQAQIDDVDKGNLVNEPSITCYMYCLLEAFSLVDDEANVDEDIMLGLLPDQQLQERRAQSVMGKCLPTSGSDNCNKIYNLAKCVQESAPDVWFVI

Secondary structure (DSSP, 8-state):
---PPEEEEHHHHHHHHHHHHHT--HHHHHHHHHT---S-HHHHHHHHHHHHTTTSB-TTS-B-HHHHHHHS-GGGHHHHHHHHHHH-S--SSSHHHHHHHHHHHHHHH-TTEEEE-/-PPEEEEHHHHHHHHHHHHHT--HHHHHHHHTT-----HHHHHHHHHHHHHTTSB-TT--B-HHHHHTTS-GGGHHHHHHHHHHH-S---SSHHHHHHHHHHHHHHHSTTEEEE-

B-factor: mean 17.05, std 7.7, range [6.38, 55.63]